Protein AF-A0A955PBX5-F1 (afdb_monomer)

Mean predicted aligned error: 8.68 Å

Structure (mmCIF, N/CA/C/O backbone):
data_AF-A0A955PBX5-F1
#
_entry.id   AF-A0A955PBX5-F1
#
loop_
_atom_site.group_PDB
_atom_site.id
_atom_site.type_symbol
_atom_site.label_atom_id
_atom_site.label_alt_id
_atom_site.label_comp_id
_atom_site.label_asym_id
_atom_site.label_entity_id
_atom_site.label_seq_id
_atom_site.pdbx_PDB_ins_code
_atom_site.Cartn_x
_atom_site.Cartn_y
_atom_site.Cartn_z
_atom_site.occupancy
_atom_site.B_iso_or_equiv
_atom_site.auth_seq_id
_atom_site.auth_comp_id
_atom_site.auth_asym_id
_atom_site.auth_atom_id
_atom_site.pdbx_PDB_model_num
ATOM 1 N N . MET A 1 1 ? -28.696 14.390 -69.961 1.00 40.34 1 MET A N 1
ATOM 2 C CA . MET A 1 1 ? -27.488 14.703 -69.164 1.00 40.34 1 MET A CA 1
ATOM 3 C C . MET A 1 1 ? -27.487 13.818 -67.928 1.00 40.34 1 MET A C 1
ATOM 5 O O . MET A 1 1 ? -28.423 13.908 -67.150 1.00 40.34 1 MET A O 1
ATOM 9 N N . ARG A 1 2 ? -26.516 12.906 -67.789 1.00 35.75 2 ARG A N 1
ATOM 10 C CA . ARG A 1 2 ? -26.326 12.084 -66.582 1.00 35.75 2 ARG A CA 1
ATOM 11 C C . ARG A 1 2 ? -25.258 12.759 -65.718 1.00 35.75 2 ARG A C 1
ATOM 13 O O . ARG A 1 2 ? -24.154 12.963 -66.208 1.00 35.75 2 ARG A O 1
ATOM 20 N N . PHE A 1 3 ? -25.589 13.115 -64.479 1.00 38.44 3 PHE A N 1
ATOM 21 C CA . PHE A 1 3 ? -24.612 13.547 -63.477 1.00 38.44 3 PHE A CA 1
ATOM 22 C C . PHE A 1 3 ? -24.109 12.308 -62.729 1.00 38.44 3 PHE A C 1
ATOM 24 O O . PHE A 1 3 ? -24.896 11.631 -62.072 1.00 38.44 3 PHE A O 1
ATOM 31 N N . SER A 1 4 ? -22.817 11.998 -62.842 1.00 38.44 4 SER A N 1
ATOM 32 C CA . SER A 1 4 ? -22.147 11.060 -61.935 1.00 38.44 4 SER A CA 1
ATOM 33 C C . SER A 1 4 ? -21.657 11.836 -60.718 1.00 38.44 4 SER A C 1
ATOM 35 O O . SER A 1 4 ? -20.806 12.712 -60.852 1.00 38.44 4 SER A O 1
ATOM 37 N N . ILE A 1 5 ? -22.184 11.514 -59.538 1.00 48.19 5 ILE A N 1
ATOM 38 C CA . ILE A 1 5 ? -21.624 11.954 -58.257 1.00 48.19 5 ILE A CA 1
ATOM 39 C C . ILE A 1 5 ? -20.552 10.927 -57.886 1.00 48.19 5 ILE A C 1
ATOM 41 O O . ILE A 1 5 ? -20.867 9.782 -57.570 1.00 48.19 5 ILE A O 1
ATOM 45 N N . GLY A 1 6 ? -19.281 11.313 -57.995 1.00 41.28 6 GLY A N 1
ATOM 46 C CA . GLY A 1 6 ? -18.165 10.503 -57.513 1.00 41.28 6 GLY A CA 1
ATOM 47 C C . GLY A 1 6 ? -18.087 10.579 -55.990 1.00 41.28 6 GLY A C 1
ATOM 48 O O . GLY A 1 6 ? -17.902 11.661 -55.439 1.00 41.28 6 GLY A O 1
ATOM 49 N N . PHE A 1 7 ? -18.231 9.442 -55.311 1.00 41.50 7 PHE A N 1
ATOM 50 C CA . PHE A 1 7 ? -17.940 9.318 -53.884 1.00 41.50 7 PHE A CA 1
ATOM 51 C C . PHE A 1 7 ? -16.417 9.255 -53.705 1.00 41.50 7 PHE A C 1
ATOM 53 O O . PHE A 1 7 ? -15.782 8.274 -54.091 1.00 41.50 7 PHE A O 1
ATOM 60 N N . LEU A 1 8 ? -15.822 10.308 -53.145 1.00 39.91 8 LEU A N 1
ATOM 61 C CA . LEU A 1 8 ? -14.423 10.308 -52.725 1.00 39.91 8 LEU A CA 1
ATOM 62 C C . LEU A 1 8 ? -14.349 9.695 -51.321 1.00 39.91 8 LEU A C 1
ATOM 64 O O . LEU A 1 8 ? -14.679 10.353 -50.337 1.00 39.91 8 LEU A O 1
ATOM 68 N N . VAL A 1 9 ? -13.945 8.429 -51.222 1.00 48.62 9 VAL A N 1
ATOM 69 C CA . VAL A 1 9 ? -13.619 7.806 -49.931 1.00 48.62 9 VAL A CA 1
ATOM 70 C C . VAL A 1 9 ? -12.219 8.270 -49.542 1.00 48.62 9 VAL A C 1
ATOM 72 O O . VAL A 1 9 ? -11.225 7.809 -50.102 1.00 48.62 9 VAL A O 1
ATOM 75 N N . LEU A 1 10 ? -12.136 9.216 -48.605 1.00 43.22 10 LEU A N 1
ATOM 76 C CA . LEU A 1 10 ? -10.870 9.615 -48.001 1.00 43.22 10 LEU A CA 1
ATOM 77 C C . LEU A 1 10 ? -10.446 8.512 -47.016 1.00 43.22 10 LEU A C 1
ATOM 79 O O . LEU A 1 10 ? -10.940 8.447 -45.892 1.00 43.22 10 LEU A O 1
ATOM 83 N N . LEU A 1 11 ? -9.564 7.610 -47.449 1.00 48.41 11 LEU A N 1
ATOM 84 C CA . LEU A 1 11 ? -8.896 6.673 -46.547 1.00 48.41 11 LEU A CA 1
ATOM 85 C C . LEU A 1 11 ? -7.856 7.453 -45.739 1.00 48.41 11 LEU A C 1
ATOM 87 O O . LEU A 1 11 ? -6.740 7.684 -46.199 1.00 48.41 11 LEU A O 1
ATOM 91 N N . VAL A 1 12 ? -8.239 7.890 -44.540 1.00 44.12 12 VAL A N 1
ATOM 92 C CA . VAL A 1 12 ? -7.277 8.390 -43.556 1.00 44.12 12 VAL A CA 1
ATOM 93 C C . VAL A 1 12 ? -6.487 7.177 -43.052 1.00 44.12 12 VAL A C 1
ATOM 95 O O . VAL A 1 12 ? -7.107 6.201 -42.621 1.00 44.12 12 VAL A O 1
ATOM 98 N N . PRO A 1 13 ? -5.146 7.175 -43.126 1.00 41.53 13 PRO A N 1
ATOM 99 C CA . PRO A 1 13 ? -4.360 6.068 -42.606 1.00 41.53 13 PRO A CA 1
ATOM 100 C C . PRO A 1 13 ? -4.646 5.897 -41.107 1.00 41.53 13 PRO A C 1
ATOM 102 O O . PRO A 1 13 ? -4.627 6.864 -40.345 1.00 41.53 13 PRO A O 1
ATOM 105 N N . ILE A 1 14 ? -4.909 4.653 -40.691 1.00 45.78 14 ILE A N 1
ATOM 106 C CA . ILE A 1 14 ? -5.250 4.253 -39.308 1.00 45.78 14 ILE A CA 1
ATOM 107 C C . ILE A 1 14 ? -4.219 4.771 -38.283 1.00 45.78 14 ILE A C 1
ATOM 109 O O . ILE A 1 14 ? -4.539 4.964 -37.114 1.00 45.78 14 ILE A O 1
ATOM 113 N N . SER A 1 15 ? -3.004 5.098 -38.726 1.00 41.97 15 SER A N 1
ATOM 114 C CA . SER A 1 15 ? -1.942 5.704 -37.921 1.00 41.97 15 SER A CA 1
ATOM 115 C C . SER A 1 15 ? -2.260 7.090 -37.339 1.00 41.97 15 SER A C 1
ATOM 117 O O . SER A 1 15 ? -1.477 7.573 -36.533 1.00 41.97 15 SER A O 1
ATOM 119 N N . VAL A 1 16 ? -3.365 7.743 -37.723 1.00 44.72 16 VAL A N 1
ATOM 120 C CA . VAL A 1 16 ? -3.798 9.037 -37.147 1.00 44.72 16 VAL A CA 1
ATOM 121 C C . VAL A 1 16 ? -4.818 8.859 -36.005 1.00 44.72 16 VAL A C 1
ATOM 123 O O . VAL A 1 16 ? -5.134 9.819 -35.311 1.00 44.72 16 VAL A O 1
ATOM 126 N N . LEU A 1 17 ? -5.319 7.638 -35.772 1.00 45.44 17 LEU A N 1
ATOM 127 C CA . LEU A 1 17 ? -6.277 7.343 -34.693 1.00 45.44 17 LEU A CA 1
ATOM 128 C C . LEU A 1 17 ? -5.638 6.757 -33.431 1.00 45.44 17 LEU A C 1
ATOM 130 O O . LEU A 1 17 ? -6.311 6.674 -32.408 1.00 45.44 17 LEU A O 1
ATOM 134 N N . ASN A 1 18 ? -4.357 6.390 -33.479 1.00 42.28 18 ASN A N 1
ATOM 135 C CA . ASN A 1 18 ? -3.635 5.977 -32.285 1.00 42.28 18 ASN A CA 1
ATOM 136 C C . ASN A 1 18 ? -2.891 7.195 -31.731 1.00 42.28 18 ASN A C 1
ATOM 138 O O . ASN A 1 18 ? -1.914 7.623 -32.356 1.00 42.28 18 ASN A O 1
ATOM 142 N N . PRO A 1 19 ? -3.320 7.783 -30.596 1.00 43.84 19 PRO A N 1
ATOM 143 C CA . PRO A 1 19 ? -2.451 8.707 -29.880 1.00 43.84 19 PRO A CA 1
ATOM 144 C C . PRO A 1 19 ? -1.103 8.013 -29.609 1.00 43.84 19 PRO A C 1
ATOM 146 O O . PRO A 1 19 ? -1.061 6.779 -29.541 1.00 43.84 19 PRO A O 1
ATOM 149 N N . PRO A 1 20 ? 0.009 8.762 -29.477 1.00 42.84 20 PRO A N 1
ATOM 150 C CA . PRO A 1 20 ? 1.249 8.181 -28.981 1.00 42.84 20 PRO A CA 1
ATOM 151 C C . PRO A 1 20 ? 0.927 7.375 -27.724 1.00 42.84 20 PRO A C 1
ATOM 153 O O . PRO A 1 20 ? 0.257 7.867 -26.816 1.00 42.84 20 PRO A O 1
ATOM 156 N N . ALA A 1 21 ? 1.337 6.113 -27.741 1.00 48.38 21 ALA A N 1
ATOM 157 C CA . ALA A 1 21 ? 1.167 5.177 -26.652 1.00 48.38 21 ALA A CA 1
ATOM 158 C C . ALA A 1 21 ? 2.006 5.635 -25.449 1.00 48.38 21 ALA A C 1
ATOM 160 O O . ALA A 1 21 ? 3.114 5.158 -25.225 1.00 48.38 21 ALA A O 1
ATOM 161 N N . PHE A 1 22 ? 1.505 6.618 -24.708 1.00 48.84 22 PHE A N 1
ATOM 162 C CA . PHE A 1 22 ? 1.995 6.925 -23.375 1.00 48.84 22 PHE A CA 1
ATOM 163 C C . PHE A 1 22 ? 1.592 5.769 -22.462 1.00 48.84 22 PHE A C 1
ATOM 165 O O . PHE A 1 22 ? 0.445 5.330 -22.513 1.00 48.84 22 PHE A O 1
ATOM 172 N N . GLY A 1 23 ? 2.532 5.252 -21.674 1.00 50.00 23 GLY A N 1
ATOM 173 C CA . GLY A 1 23 ? 2.209 4.213 -20.703 1.00 50.00 23 GLY A CA 1
ATOM 174 C C . GLY A 1 23 ? 1.932 2.824 -21.287 1.00 50.00 23 GLY A C 1
ATOM 175 O O . GLY A 1 23 ? 1.268 2.014 -20.669 1.00 50.00 23 GLY A O 1
ATOM 176 N N . GLN A 1 24 ? 2.440 2.442 -22.460 1.00 46.25 24 GLN A N 1
ATOM 177 C CA . GLN A 1 24 ? 2.537 0.994 -22.724 1.00 46.25 24 GLN A CA 1
ATOM 178 C C . GLN A 1 24 ? 3.728 0.466 -21.914 1.00 46.25 24 GLN A C 1
ATOM 180 O O . GLN A 1 24 ? 4.799 0.223 -22.469 1.00 46.25 24 GLN A O 1
ATOM 185 N N . GLY A 1 25 ? 3.574 0.389 -20.586 1.00 51.59 25 GLY A N 1
ATOM 186 C CA . GLY A 1 25 ? 4.554 -0.230 -19.704 1.00 51.59 25 GLY A CA 1
ATOM 187 C C . GLY A 1 25 ? 4.926 -1.589 -20.288 1.00 51.59 25 GLY A C 1
ATOM 188 O O . GLY A 1 25 ? 4.057 -2.337 -20.735 1.00 51.59 25 GLY A O 1
ATOM 189 N N . SER A 1 26 ? 6.215 -1.914 -20.344 1.00 54.62 26 SER A N 1
ATOM 190 C CA . SER A 1 26 ? 6.705 -3.123 -21.022 1.00 54.62 26 SER A CA 1
ATOM 191 C C . SER A 1 26 ? 6.250 -4.440 -20.366 1.00 54.62 26 SER A C 1
ATOM 193 O O . SER A 1 26 ? 6.712 -5.509 -20.755 1.00 54.62 26 SER A O 1
ATOM 195 N N . GLY A 1 27 ? 5.400 -4.375 -19.334 1.00 60.94 27 GLY A N 1
ATOM 196 C CA . GLY A 1 27 ? 5.149 -5.448 -18.375 1.00 60.94 27 GLY A CA 1
ATOM 197 C C . GLY A 1 27 ? 6.341 -5.708 -17.447 1.00 60.94 27 GLY A C 1
ATOM 198 O O . GLY A 1 27 ? 6.223 -6.482 -16.502 1.00 60.94 27 GLY A O 1
ATOM 199 N N . GLU A 1 28 ? 7.486 -5.063 -17.690 1.00 77.19 28 GLU A N 1
ATOM 200 C CA . GLU A 1 28 ? 8.660 -5.145 -16.833 1.00 77.19 28 GLU A CA 1
ATOM 201 C C . GLU A 1 28 ? 8.659 -3.996 -15.828 1.00 77.19 28 GLU A C 1
ATOM 203 O O . GLU A 1 28 ? 8.391 -2.838 -16.170 1.00 77.19 28 GLU A O 1
ATOM 208 N N . LEU A 1 29 ? 9.029 -4.325 -14.593 1.00 89.62 29 LEU A N 1
ATOM 209 C CA . LEU A 1 29 ? 9.173 -3.362 -13.513 1.00 89.62 29 LEU A CA 1
ATOM 210 C C . LEU A 1 29 ? 10.179 -2.265 -13.871 1.00 89.62 29 LEU A C 1
ATOM 212 O O . LEU A 1 29 ? 11.266 -2.537 -14.385 1.00 89.62 29 LEU A O 1
ATOM 216 N N . ILE A 1 30 ? 9.835 -1.026 -13.524 1.00 91.62 30 ILE A N 1
ATOM 217 C CA . ILE A 1 30 ? 10.798 0.073 -13.495 1.00 91.62 30 ILE A CA 1
ATOM 218 C C . ILE A 1 30 ? 11.927 -0.249 -12.507 1.00 91.62 30 ILE A C 1
ATOM 220 O O . ILE A 1 30 ? 11.670 -0.682 -11.386 1.00 91.62 30 ILE A O 1
ATOM 224 N N . ALA A 1 31 ? 13.177 -0.034 -12.912 1.00 92.50 31 ALA A N 1
ATOM 225 C CA . ALA A 1 31 ? 14.344 -0.182 -12.048 1.00 92.50 31 ALA A CA 1
ATOM 226 C C . ALA A 1 31 ? 15.089 1.154 -11.945 1.00 92.50 31 ALA A C 1
ATOM 228 O O . ALA A 1 31 ? 15.690 1.615 -12.917 1.00 92.50 31 ALA A O 1
ATOM 229 N N . PHE A 1 32 ? 15.075 1.773 -10.765 1.00 89.50 32 PHE A N 1
ATOM 230 C CA . PHE A 1 32 ? 15.690 3.084 -10.531 1.00 89.50 32 PHE A CA 1
ATOM 231 C C . PHE A 1 32 ? 17.218 3.071 -10.614 1.00 89.50 32 PHE A C 1
ATOM 233 O O . PHE A 1 32 ? 17.823 4.098 -10.918 1.00 89.50 32 PHE A O 1
ATOM 240 N N . SER A 1 33 ? 17.846 1.913 -10.412 1.00 88.19 33 SER A N 1
ATOM 241 C CA . SER A 1 33 ? 19.282 1.716 -10.625 1.00 88.19 33 SER A CA 1
ATOM 242 C C . SER A 1 33 ? 19.684 1.566 -12.095 1.00 88.19 33 SER A C 1
ATOM 244 O O . SER A 1 33 ? 20.878 1.600 -12.394 1.00 88.19 33 SER A O 1
ATOM 246 N N . ASN A 1 34 ? 18.728 1.419 -13.022 1.00 90.12 34 ASN A N 1
ATOM 247 C CA . ASN A 1 34 ? 18.994 1.211 -14.444 1.00 90.12 34 ASN A CA 1
ATOM 248 C C . ASN A 1 34 ? 18.586 2.441 -15.287 1.00 90.12 34 ASN A C 1
ATOM 250 O O . ASN A 1 34 ? 17.399 2.625 -15.573 1.00 90.12 34 ASN A O 1
ATOM 254 N N . PRO A 1 35 ? 19.546 3.245 -15.784 1.00 87.50 35 PRO A N 1
ATOM 255 C CA . PRO A 1 35 ? 19.251 4.414 -16.614 1.00 87.50 35 PRO A CA 1
ATOM 256 C C . PRO A 1 35 ? 18.431 4.115 -17.878 1.00 87.50 35 PRO A C 1
ATOM 258 O O . PRO A 1 35 ? 17.600 4.935 -18.264 1.00 87.50 35 PRO A O 1
ATOM 261 N N . GLU A 1 36 ? 18.611 2.951 -18.513 1.00 87.81 36 GLU A N 1
ATOM 262 C CA . GLU A 1 36 ? 17.831 2.565 -19.700 1.00 87.81 36 GLU A CA 1
ATOM 263 C C . GLU A 1 36 ? 16.361 2.290 -19.350 1.00 87.81 36 GLU A C 1
ATOM 265 O O . GLU A 1 36 ? 15.452 2.641 -20.112 1.00 87.81 36 GLU A O 1
ATOM 270 N N . SER A 1 37 ? 16.107 1.738 -18.156 1.00 88.06 37 SER A N 1
ATOM 271 C CA . SER A 1 37 ? 14.748 1.545 -17.637 1.00 88.06 37 SER A CA 1
ATOM 272 C C . SER A 1 37 ? 14.018 2.875 -17.451 1.00 88.06 37 SER A C 1
ATOM 274 O O . SE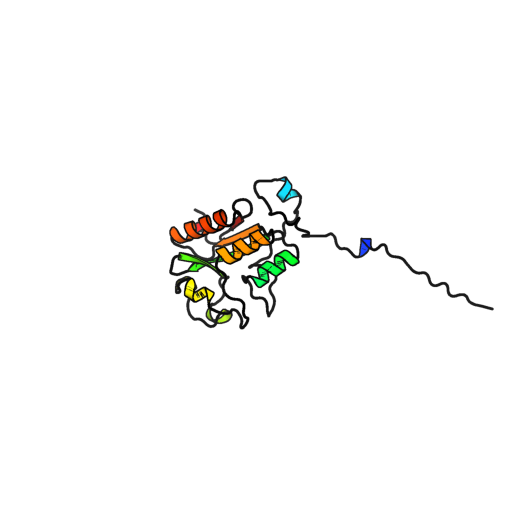R A 1 37 ? 12.813 2.937 -17.682 1.00 88.06 37 SER A O 1
ATOM 276 N N . LEU A 1 38 ? 14.726 3.926 -17.033 1.00 87.75 38 LEU A N 1
ATOM 277 C CA . LEU A 1 38 ? 14.148 5.256 -16.827 1.00 87.75 38 LEU A CA 1
ATOM 278 C C . LEU A 1 38 ? 13.962 5.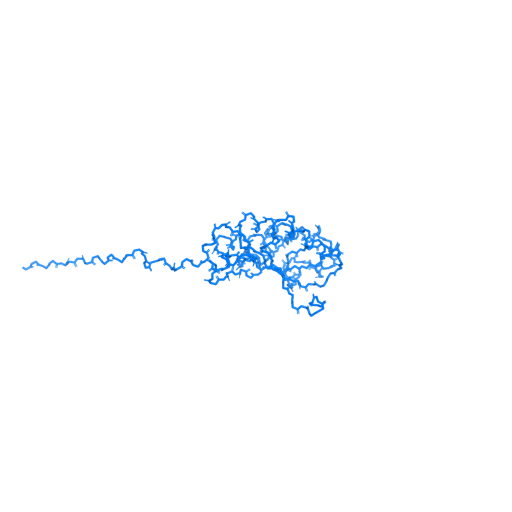998 -18.157 1.00 87.75 38 LEU A C 1
ATOM 280 O O . LEU A 1 38 ? 12.905 6.570 -18.416 1.00 87.75 38 LEU A O 1
ATOM 284 N N . ALA A 1 39 ? 14.966 5.946 -19.035 1.00 85.56 39 ALA A N 1
ATOM 285 C CA . ALA A 1 39 ? 14.936 6.628 -20.328 1.00 85.56 39 ALA A CA 1
ATOM 286 C C . ALA A 1 39 ? 13.812 6.117 -21.247 1.00 85.56 39 ALA A C 1
ATOM 288 O O . ALA A 1 39 ? 13.216 6.900 -21.984 1.00 85.56 39 ALA A O 1
ATOM 289 N N . SER A 1 40 ? 13.487 4.823 -21.176 1.00 85.56 40 SER A N 1
ATOM 290 C CA . SER A 1 40 ? 12.399 4.210 -21.954 1.00 85.56 40 SER A CA 1
ATOM 291 C C . SER A 1 40 ? 10.988 4.603 -21.495 1.00 85.56 40 SER A C 1
ATOM 293 O O . SER A 1 40 ? 10.040 4.404 -22.250 1.00 85.56 40 SER A O 1
ATOM 295 N N . ARG A 1 41 ? 10.838 5.192 -20.300 1.00 84.31 41 ARG A N 1
ATOM 296 C CA . ARG A 1 41 ? 9.551 5.533 -19.664 1.00 84.31 41 ARG A CA 1
ATOM 297 C C . ARG A 1 41 ? 9.421 7.037 -19.426 1.00 84.31 41 ARG A C 1
ATOM 299 O O . ARG A 1 41 ? 9.115 7.464 -18.326 1.00 84.31 41 ARG A O 1
ATOM 306 N N . THR A 1 42 ? 9.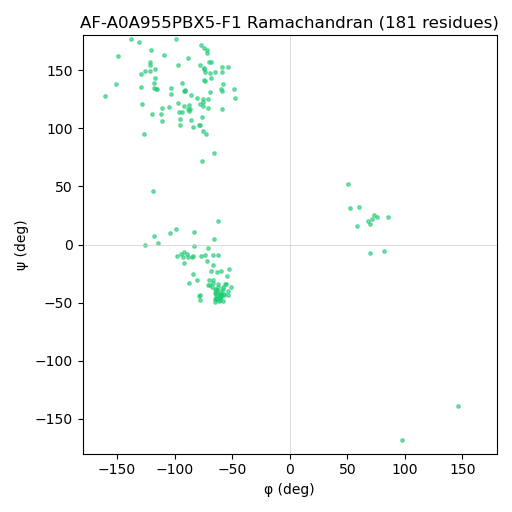753 7.873 -20.410 1.00 83.75 42 THR A N 1
ATOM 307 C CA . THR A 1 42 ? 9.721 9.339 -20.238 1.00 83.75 42 THR A CA 1
ATOM 308 C C . THR A 1 42 ? 8.509 9.964 -20.953 1.00 83.75 42 THR A C 1
ATOM 310 O O . THR A 1 42 ? 8.454 9.895 -22.183 1.00 83.75 42 THR A O 1
ATOM 313 N N . PRO A 1 43 ? 7.575 10.634 -20.240 1.00 90.25 43 PRO A N 1
ATOM 314 C CA . PRO A 1 43 ? 7.538 10.822 -18.782 1.00 90.25 43 PRO A CA 1
ATOM 315 C C . PRO A 1 43 ? 7.125 9.546 -18.031 1.00 90.25 43 PRO A C 1
ATOM 317 O O . PRO A 1 43 ? 6.355 8.758 -18.570 1.00 90.25 43 PRO A O 1
ATOM 320 N N . ILE A 1 44 ? 7.598 9.394 -16.784 1.00 92.38 44 ILE A N 1
ATOM 321 C CA . ILE A 1 44 ? 7.181 8.291 -15.901 1.00 92.38 44 ILE A CA 1
ATOM 322 C C . ILE A 1 44 ? 5.783 8.620 -15.390 1.00 92.38 44 ILE A C 1
ATOM 324 O O . ILE A 1 44 ? 5.576 9.671 -14.772 1.00 92.38 44 ILE A O 1
ATOM 328 N N . LEU A 1 45 ? 4.827 7.733 -15.640 1.00 94.00 45 LEU A N 1
ATOM 329 C CA . LEU A 1 45 ? 3.446 7.900 -15.214 1.00 94.00 45 LEU A CA 1
ATOM 330 C C . LEU A 1 45 ? 3.223 7.211 -13.870 1.00 94.00 45 LEU A C 1
ATOM 332 O O . LEU A 1 45 ? 3.267 5.986 -13.765 1.00 94.00 45 LEU A O 1
ATOM 336 N N . ILE A 1 46 ? 2.939 8.016 -12.847 1.00 95.81 46 ILE A N 1
ATOM 337 C CA . ILE A 1 46 ? 2.634 7.541 -11.495 1.00 95.81 46 ILE A CA 1
ATOM 338 C C . ILE A 1 46 ? 1.158 7.809 -11.208 1.00 95.81 46 ILE A C 1
ATOM 340 O O . ILE A 1 46 ? 0.728 8.965 -11.191 1.00 95.81 46 ILE A O 1
ATOM 344 N N . ALA A 1 47 ? 0.374 6.755 -10.987 1.00 96.25 47 ALA A N 1
ATOM 345 C CA . ALA A 1 47 ? -1.021 6.901 -10.601 1.00 96.25 47 ALA A CA 1
ATOM 346 C C . ALA A 1 47 ? -1.110 7.249 -9.111 1.00 96.25 47 ALA A C 1
ATOM 348 O O . ALA A 1 47 ? -0.624 6.510 -8.258 1.00 96.25 47 ALA A O 1
ATOM 349 N N . HIS A 1 48 ? -1.709 8.392 -8.802 1.00 95.94 48 HIS A N 1
ATOM 350 C CA . HIS A 1 48 ? -1.800 8.911 -7.439 1.00 95.94 48 HIS A CA 1
ATOM 351 C C . HIS A 1 48 ? -2.817 8.118 -6.598 1.00 95.94 48 HIS A C 1
ATOM 353 O O . HIS A 1 48 ? -3.884 7.770 -7.106 1.00 95.94 48 HIS A O 1
ATOM 359 N N . ARG A 1 49 ? -2.508 7.859 -5.319 1.00 93.62 49 ARG A N 1
ATOM 360 C CA . ARG A 1 49 ? -3.354 7.141 -4.346 1.00 93.62 49 ARG A CA 1
ATOM 361 C C . ARG A 1 49 ? -3.885 5.804 -4.839 1.00 93.62 49 ARG A C 1
ATOM 363 O O . ARG A 1 49 ? -5.083 5.518 -4.831 1.00 93.62 49 ARG A O 1
ATOM 370 N N . GLY A 1 50 ? -2.972 4.981 -5.308 1.00 83.62 50 GLY A N 1
ATOM 371 C CA . GLY A 1 50 ? -3.205 3.600 -5.670 1.00 83.62 50 GLY A CA 1
ATOM 372 C C . GLY A 1 50 ? -3.807 3.405 -7.043 1.00 83.62 50 GLY A C 1
ATOM 373 O O . GLY A 1 50 ? -3.876 2.258 -7.452 1.00 83.62 50 GLY A O 1
ATOM 374 N N . GLY A 1 51 ? -4.192 4.444 -7.791 1.00 88.19 51 GLY A N 1
ATOM 375 C CA . GLY A 1 51 ? -4.578 4.235 -9.183 1.00 88.19 51 GLY A CA 1
ATOM 376 C C . GLY A 1 51 ? -5.681 5.127 -9.724 1.00 88.19 51 GLY A C 1
ATOM 377 O O . GLY A 1 51 ? -5.727 6.333 -9.491 1.00 88.19 51 GLY A O 1
ATOM 378 N N . VAL A 1 52 ? -6.569 4.499 -10.495 1.00 85.38 52 VAL A N 1
ATOM 379 C CA . VAL A 1 52 ? -7.725 5.150 -11.114 1.00 85.38 52 VAL A CA 1
ATOM 380 C C . VAL A 1 52 ? -8.895 5.130 -10.137 1.00 85.38 52 VAL A C 1
ATOM 382 O O . VAL A 1 52 ? -9.412 4.072 -9.785 1.00 85.38 52 VAL A O 1
ATOM 385 N N . ILE A 1 53 ? -9.312 6.318 -9.704 1.00 89.56 53 ILE A N 1
ATOM 386 C CA . ILE A 1 53 ? -10.308 6.510 -8.646 1.00 89.56 53 ILE A CA 1
ATOM 387 C C . ILE A 1 53 ? -11.646 6.892 -9.272 1.00 89.56 53 ILE A C 1
ATOM 389 O O . ILE A 1 53 ? -11.731 7.822 -10.077 1.00 89.56 53 ILE A O 1
ATOM 393 N N . THR A 1 54 ? -12.711 6.199 -8.880 1.00 90.25 54 THR A N 1
ATOM 394 C CA . THR A 1 54 ? -14.078 6.477 -9.342 1.00 90.25 54 THR A CA 1
ATOM 395 C C . THR A 1 54 ? -15.065 6.380 -8.181 1.00 90.25 54 THR A C 1
ATOM 397 O O . THR A 1 54 ? -14.699 6.004 -7.072 1.00 90.25 54 THR A O 1
ATOM 400 N N . ALA A 1 55 ? -16.346 6.672 -8.423 1.00 86.25 55 ALA A N 1
ATOM 401 C CA . ALA A 1 55 ? -17.381 6.539 -7.395 1.00 86.25 55 ALA A CA 1
ATOM 402 C C . ALA A 1 55 ? -17.521 5.107 -6.835 1.00 86.25 55 ALA A C 1
ATOM 404 O O . ALA A 1 55 ? -18.017 4.938 -5.727 1.00 86.25 55 ALA A O 1
ATOM 405 N N . THR A 1 56 ? -17.098 4.086 -7.588 1.00 88.44 56 THR A N 1
ATOM 406 C CA . THR A 1 56 ? -17.169 2.669 -7.189 1.00 88.44 56 THR A CA 1
ATOM 407 C C . THR A 1 56 ? -15.796 2.030 -6.995 1.00 88.44 56 THR A C 1
ATOM 409 O O . THR A 1 56 ? -15.719 0.839 -6.717 1.00 88.44 56 THR A O 1
ATOM 412 N N . VAL A 1 57 ? -14.717 2.795 -7.176 1.00 94.06 57 VAL A N 1
ATOM 413 C CA . VAL A 1 57 ? -13.335 2.338 -7.002 1.00 94.06 57 VAL A CA 1
ATOM 414 C C . VAL A 1 57 ? -12.663 3.305 -6.036 1.00 94.06 57 VAL A C 1
ATOM 416 O O . VAL A 1 57 ? -12.221 4.376 -6.468 1.00 94.06 57 VAL A O 1
ATOM 419 N N . PRO A 1 58 ? -12.641 2.971 -4.733 1.00 93.69 58 PRO A N 1
ATOM 420 C CA . PRO A 1 58 ? -12.017 3.810 -3.722 1.00 93.69 58 PRO A CA 1
ATOM 421 C C . PRO A 1 58 ? -10.534 4.029 -4.019 1.00 93.69 58 PRO A C 1
ATOM 423 O O . PRO A 1 58 ? -9.856 3.146 -4.550 1.00 93.69 58 PRO A O 1
ATOM 426 N N . GLU A 1 59 ? -10.015 5.193 -3.640 1.00 93.44 59 GLU A N 1
ATOM 427 C CA . GLU A 1 59 ? -8.569 5.415 -3.611 1.00 93.44 59 GLU A CA 1
ATOM 428 C C . GLU A 1 59 ? -7.880 4.415 -2.679 1.00 93.44 59 GLU A C 1
ATOM 430 O O . GLU A 1 59 ? -8.497 3.900 -1.744 1.00 93.44 59 GLU A O 1
ATOM 435 N N . CYS A 1 60 ? -6.609 4.118 -2.951 1.00 93.81 60 CYS A N 1
ATOM 436 C CA . CYS A 1 60 ? -5.795 3.191 -2.166 1.00 93.81 60 CYS A CA 1
ATOM 437 C C . CYS A 1 60 ? -6.362 1.757 -2.073 1.00 93.81 60 CYS A C 1
ATOM 439 O O . CYS A 1 60 ? -5.912 0.977 -1.241 1.00 93.81 60 CYS A O 1
ATOM 441 N N . SER A 1 61 ? -7.315 1.387 -2.938 1.00 96.75 61 SER A N 1
ATOM 442 C CA . SER A 1 61 ? -7.884 0.036 -3.026 1.00 96.75 61 SER A CA 1
ATOM 443 C C . SER A 1 61 ? -7.101 -0.871 -3.981 1.00 96.75 61 SER A C 1
ATOM 445 O O . SER A 1 61 ? -6.392 -0.402 -4.877 1.00 96.75 61 SER A O 1
ATOM 447 N N . LEU A 1 62 ? -7.263 -2.192 -3.848 1.00 97.88 62 LEU A N 1
ATOM 448 C CA . LEU A 1 62 ? -6.655 -3.138 -4.791 1.00 97.88 62 LEU A CA 1
ATOM 449 C C . LEU A 1 62 ? -7.280 -3.001 -6.186 1.00 97.88 62 LEU A C 1
ATOM 451 O O . LEU A 1 62 ? -6.580 -3.159 -7.188 1.00 97.88 62 LEU A O 1
ATOM 455 N N . ALA A 1 63 ? -8.572 -2.670 -6.268 1.00 97.31 63 ALA A N 1
ATOM 456 C CA . ALA A 1 63 ? -9.231 -2.359 -7.533 1.00 97.31 63 ALA A CA 1
ATOM 457 C C . ALA A 1 63 ? -8.590 -1.159 -8.252 1.00 97.31 63 ALA A C 1
ATOM 459 O O . ALA A 1 63 ? -8.334 -1.250 -9.454 1.00 97.31 63 ALA A O 1
ATOM 460 N N . ALA A 1 64 ? -8.266 -0.077 -7.533 1.00 97.31 64 ALA A N 1
ATOM 461 C CA . ALA A 1 64 ? -7.591 1.085 -8.116 1.00 97.31 64 ALA A CA 1
ATOM 462 C C . ALA A 1 64 ? -6.227 0.703 -8.718 1.00 97.31 64 ALA A C 1
ATOM 464 O O . ALA A 1 64 ? -5.931 1.088 -9.853 1.00 97.31 64 ALA A O 1
ATOM 465 N N . ILE A 1 65 ? -5.449 -0.126 -8.008 1.00 97.94 65 ILE A N 1
ATOM 466 C CA . ILE A 1 65 ? -4.122 -0.588 -8.455 1.00 97.94 65 ILE A CA 1
ATOM 467 C C . ILE A 1 65 ? -4.246 -1.426 -9.729 1.00 97.94 65 ILE A C 1
ATOM 469 O O . ILE A 1 65 ? -3.484 -1.236 -10.679 1.00 97.94 65 ILE A O 1
ATOM 473 N N . ARG A 1 66 ? -5.237 -2.326 -9.794 1.00 96.75 66 ARG A N 1
ATOM 474 C CA . ARG A 1 66 ? -5.489 -3.131 -11.001 1.00 96.75 66 ARG A CA 1
ATOM 475 C C . ARG A 1 66 ? -5.812 -2.259 -12.208 1.00 96.75 66 ARG A C 1
ATOM 477 O O . ARG A 1 66 ? -5.283 -2.522 -13.284 1.00 96.75 66 ARG A O 1
ATOM 484 N N . LEU A 1 67 ? -6.652 -1.238 -12.034 1.00 95.88 67 LEU A N 1
ATOM 485 C CA . LEU A 1 67 ? -6.985 -0.313 -13.118 1.00 95.88 67 LEU A CA 1
ATOM 486 C C . LEU A 1 67 ? -5.765 0.491 -13.572 1.00 95.88 67 LEU A C 1
ATOM 488 O O . LEU A 1 67 ? -5.578 0.657 -14.769 1.00 95.88 67 LEU A O 1
ATOM 492 N N . ALA A 1 68 ? -4.887 0.912 -12.657 1.00 95.19 68 ALA A N 1
ATOM 493 C CA . ALA A 1 68 ? -3.650 1.599 -13.032 1.00 95.19 68 ALA A CA 1
ATOM 494 C C . ALA A 1 68 ? -2.752 0.734 -13.935 1.00 95.19 68 ALA A C 1
ATOM 496 O O . ALA A 1 68 ? -2.232 1.218 -14.938 1.00 95.19 68 ALA A O 1
ATOM 497 N N . GLY A 1 69 ? -2.612 -0.558 -13.624 1.00 93.19 69 GLY A N 1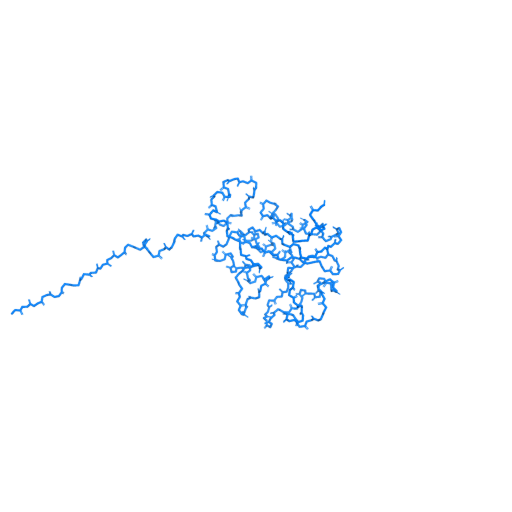
ATOM 498 C CA . GLY A 1 69 ? -1.877 -1.488 -14.487 1.00 93.19 69 GLY A CA 1
ATOM 499 C C . GLY A 1 69 ? -2.538 -1.674 -15.859 1.00 93.19 69 GLY A C 1
ATOM 500 O O . GLY A 1 69 ? -1.847 -1.728 -16.872 1.00 93.19 69 GLY A O 1
ATOM 501 N N . GLN A 1 70 ? -3.874 -1.728 -15.911 1.00 93.06 70 GLN A N 1
ATOM 502 C CA . GLN A 1 70 ? -4.634 -1.840 -17.167 1.00 93.06 70 GLN A CA 1
ATOM 503 C C . GLN A 1 70 ? -4.524 -0.586 -18.040 1.00 93.06 70 GLN A C 1
ATOM 505 O O . GLN A 1 70 ? -4.434 -0.698 -19.263 1.00 93.06 70 GLN A O 1
ATOM 510 N N . ASP A 1 71 ? -4.490 0.585 -17.409 1.00 92.69 71 ASP A N 1
ATOM 511 C CA . ASP A 1 71 ? -4.385 1.884 -18.073 1.00 92.69 71 ASP A CA 1
ATOM 512 C C . ASP A 1 71 ? -2.938 2.252 -18.430 1.00 92.69 71 ASP A C 1
ATOM 514 O O . ASP A 1 71 ? -2.699 3.286 -19.056 1.00 92.69 71 ASP A O 1
ATOM 518 N N . GLY A 1 72 ? -1.973 1.394 -18.081 1.00 90.81 72 GLY A N 1
ATOM 519 C CA . GLY A 1 72 ? -0.603 1.533 -18.548 1.00 90.81 72 GLY A CA 1
ATOM 520 C C . GLY A 1 72 ? 0.278 2.460 -17.708 1.00 90.81 72 GLY A C 1
ATOM 521 O O . GLY A 1 72 ? 1.263 3.021 -18.185 1.00 90.81 72 GLY A O 1
ATOM 522 N N . TYR A 1 73 ? -0.051 2.663 -16.438 1.00 93.94 73 TYR A N 1
ATOM 523 C CA . TYR A 1 73 ? 0.852 3.398 -15.558 1.00 93.94 73 TYR A CA 1
ATOM 524 C C . TYR A 1 73 ? 2.166 2.632 -15.350 1.00 93.94 73 TYR A C 1
ATOM 526 O O . TYR A 1 73 ? 2.191 1.403 -15.350 1.00 93.94 73 TYR A O 1
ATOM 534 N N . ASP A 1 74 ? 3.265 3.361 -15.151 1.00 94.88 74 ASP A N 1
ATOM 535 C CA . ASP A 1 74 ? 4.560 2.763 -14.805 1.00 94.88 74 ASP A CA 1
ATOM 536 C C . ASP A 1 74 ? 4.627 2.426 -13.309 1.00 94.88 74 ASP A C 1
ATOM 538 O O . ASP A 1 74 ? 5.337 1.510 -12.881 1.00 94.88 74 ASP A O 1
ATOM 542 N N . MET A 1 75 ? 3.915 3.213 -12.498 1.00 96.56 75 MET A N 1
ATOM 543 C CA . MET A 1 75 ? 3.928 3.128 -11.045 1.00 96.56 75 MET A CA 1
ATOM 544 C C . MET A 1 75 ? 2.591 3.532 -10.426 1.00 96.56 75 MET A C 1
ATOM 546 O O . MET A 1 75 ? 1.803 4.267 -11.024 1.00 96.56 75 MET A O 1
ATOM 550 N N . VAL A 1 76 ? 2.395 3.147 -9.168 1.00 97.75 76 VAL A N 1
ATOM 551 C CA . VAL A 1 76 ? 1.371 3.708 -8.277 1.00 97.75 76 VAL A CA 1
ATOM 552 C C . VAL A 1 76 ? 2.024 4.392 -7.082 1.00 97.75 76 VAL A C 1
ATOM 554 O O . VAL A 1 76 ? 3.037 3.931 -6.561 1.00 97.75 76 VAL A O 1
ATOM 557 N N . GLU A 1 77 ? 1.442 5.494 -6.636 1.00 97.88 77 GLU A N 1
ATOM 558 C CA . GLU A 1 77 ? 1.728 6.098 -5.338 1.00 97.88 77 GLU A CA 1
ATOM 559 C C . GLU A 1 77 ? 0.766 5.514 -4.302 1.00 97.88 77 GLU A C 1
ATOM 561 O O . GLU A 1 77 ? -0.419 5.396 -4.588 1.00 97.88 77 GLU A O 1
ATOM 566 N N . LEU A 1 78 ? 1.254 5.098 -3.136 1.00 97.81 78 LEU A N 1
ATOM 567 C CA . LEU A 1 78 ? 0.454 4.507 -2.069 1.00 97.81 78 LEU A CA 1
ATOM 568 C C . LEU A 1 78 ? 0.730 5.234 -0.756 1.00 97.81 78 LEU A C 1
ATOM 570 O O . LEU A 1 78 ? 1.852 5.201 -0.240 1.00 97.81 78 LEU A O 1
ATOM 574 N N . ASP A 1 79 ? -0.323 5.794 -0.172 1.00 96.56 79 ASP A N 1
ATOM 575 C CA . ASP A 1 79 ? -0.267 6.372 1.161 1.00 96.56 79 ASP A CA 1
ATOM 576 C C . ASP A 1 79 ? -0.245 5.255 2.211 1.00 96.56 79 ASP A C 1
ATOM 578 O O . ASP A 1 79 ? -1.138 4.401 2.239 1.00 96.56 79 ASP A O 1
ATOM 582 N N . ILE A 1 80 ? 0.750 5.266 3.099 1.00 96.88 80 ILE A N 1
ATOM 583 C CA . ILE A 1 80 ? 0.876 4.270 4.168 1.00 96.88 80 ILE A CA 1
ATOM 584 C C . ILE A 1 80 ? 0.801 4.895 5.556 1.00 96.88 80 ILE A C 1
ATOM 586 O O . ILE A 1 80 ? 1.378 5.954 5.835 1.00 96.88 80 ILE A O 1
ATOM 590 N N . GLN A 1 81 ? 0.094 4.195 6.440 1.00 95.88 81 GLN A N 1
ATOM 591 C CA . GLN A 1 81 ? -0.091 4.570 7.837 1.00 95.88 81 GLN A CA 1
ATOM 592 C C . GLN A 1 81 ? 0.251 3.408 8.771 1.00 95.88 81 GLN A C 1
ATOM 594 O O . GLN A 1 81 ? 0.030 2.238 8.446 1.00 95.88 81 GLN A O 1
ATOM 599 N N . ALA A 1 82 ? 0.777 3.750 9.946 1.00 96.50 82 ALA A N 1
ATOM 600 C CA . ALA A 1 82 ? 1.055 2.811 11.021 1.00 96.50 82 ALA A CA 1
ATOM 601 C C . ALA A 1 82 ? -0.227 2.499 11.807 1.00 96.50 82 ALA A C 1
ATOM 603 O O . ALA A 1 82 ? -0.905 3.402 12.308 1.00 96.50 82 ALA A O 1
ATOM 604 N N . THR A 1 83 ? -0.535 1.213 11.938 1.00 97.56 83 THR A N 1
ATOM 605 C CA . THR A 1 83 ? -1.575 0.696 12.833 1.00 97.56 83 THR A CA 1
ATOM 606 C C . THR A 1 83 ? -1.089 0.680 14.282 1.00 97.56 83 THR A C 1
ATOM 608 O O . THR A 1 83 ? 0.095 0.894 14.567 1.00 97.56 83 THR A O 1
ATOM 611 N N . LYS A 1 84 ? -1.988 0.396 15.227 1.00 97.25 84 LYS A N 1
ATOM 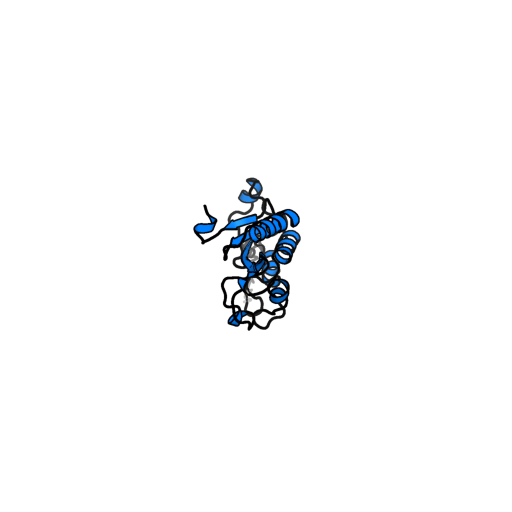612 C CA . LYS A 1 84 ? -1.667 0.287 16.658 1.00 97.25 84 LYS A CA 1
ATOM 613 C C . LYS A 1 84 ? -0.597 -0.769 16.952 1.00 97.25 84 LYS A C 1
ATOM 615 O O . LYS A 1 84 ? 0.281 -0.557 17.789 1.00 97.25 84 LYS A O 1
ATOM 620 N N . ASP A 1 85 ? -0.642 -1.885 16.233 1.00 97.75 85 ASP A N 1
ATOM 621 C CA . ASP A 1 85 ? 0.331 -2.976 16.285 1.00 97.75 85 ASP A CA 1
ATOM 622 C C . ASP A 1 85 ? 1.583 -2.727 15.417 1.00 97.75 85 ASP A C 1
ATOM 624 O O . ASP A 1 85 ? 2.439 -3.601 15.299 1.00 97.75 85 ASP A O 1
ATOM 628 N N . ASN A 1 86 ? 1.763 -1.496 14.912 1.00 96.88 86 ASN A N 1
ATOM 629 C CA . ASN A 1 86 ? 2.888 -1.032 14.088 1.00 96.88 86 ASN A CA 1
ATOM 630 C C . ASN A 1 86 ? 3.060 -1.796 12.773 1.00 96.88 86 ASN A C 1
ATOM 632 O O . ASN A 1 86 ? 4.174 -1.954 12.273 1.00 96.88 86 ASN A O 1
ATOM 636 N N . LEU A 1 87 ? 1.959 -2.254 12.196 1.00 98.06 87 LEU A N 1
ATOM 637 C CA . LEU A 1 87 ? 1.942 -2.804 10.854 1.00 98.06 87 LEU A CA 1
ATOM 638 C C . LEU A 1 87 ? 1.488 -1.711 9.883 1.00 98.06 87 LEU A C 1
ATOM 640 O O . LEU A 1 87 ? 0.849 -0.732 10.259 1.00 98.06 87 LEU A O 1
ATOM 644 N N . ALA A 1 88 ? 1.894 -1.835 8.627 1.00 97.75 88 ALA A N 1
ATOM 645 C CA . ALA A 1 88 ? 1.574 -0.859 7.597 1.00 97.75 88 ALA A CA 1
ATOM 646 C C . ALA A 1 88 ? 0.290 -1.261 6.871 1.00 97.75 88 ALA A C 1
ATOM 648 O O . ALA A 1 88 ? 0.153 -2.405 6.425 1.00 97.75 88 ALA A O 1
ATOM 649 N N . VAL A 1 89 ? -0.618 -0.302 6.721 1.00 98.00 89 VAL A N 1
ATOM 650 C CA . VAL A 1 89 ? -1.809 -0.403 5.869 1.00 98.00 89 VAL A CA 1
ATOM 651 C C . VAL A 1 89 ? -1.802 0.705 4.827 1.00 98.00 89 VAL A C 1
ATOM 653 O O . VAL A 1 89 ? -1.190 1.754 5.040 1.00 98.00 89 VAL A O 1
ATOM 656 N N . VAL A 1 90 ? -2.479 0.461 3.707 1.00 97.56 90 VAL A N 1
ATOM 657 C CA . VAL A 1 90 ? -2.569 1.403 2.588 1.00 97.56 90 VAL A CA 1
ATOM 658 C C . VAL A 1 90 ? -3.854 2.214 2.726 1.00 97.56 90 VAL A C 1
ATOM 660 O O . VAL A 1 90 ? -4.950 1.708 2.492 1.00 97.56 90 VAL A O 1
ATOM 663 N N . PHE A 1 91 ? -3.729 3.461 3.177 1.00 95.69 91 PHE A N 1
ATOM 664 C CA . PHE A 1 91 ? -4.862 4.345 3.444 1.00 95.69 91 PHE A CA 1
ATOM 665 C C . PHE A 1 91 ? -4.406 5.810 3.467 1.00 95.69 91 PHE A C 1
ATOM 667 O O . PHE A 1 91 ? -3.479 6.169 4.196 1.00 95.69 91 PHE A O 1
ATOM 674 N N . HIS A 1 92 ? -5.075 6.673 2.699 1.00 92.44 92 HIS A N 1
ATOM 675 C CA . HIS A 1 92 ? -4.811 8.116 2.706 1.00 92.44 92 HIS A CA 1
ATOM 676 C C . HIS A 1 92 ? -5.314 8.763 4.013 1.00 92.44 92 HIS A C 1
ATOM 678 O O . HIS A 1 92 ? -6.134 8.187 4.720 1.00 92.44 92 HIS A O 1
ATOM 684 N N . ASP A 1 93 ? -4.888 9.992 4.323 1.00 75.19 93 ASP A N 1
ATOM 685 C CA . ASP A 1 93 ? -5.295 10.805 5.494 1.00 75.19 93 ASP A CA 1
ATOM 686 C C . ASP A 1 93 ? -6.801 11.169 5.550 1.00 75.19 93 ASP A C 1
ATOM 688 O O . ASP A 1 93 ? -7.203 12.148 6.187 1.00 75.19 93 ASP A O 1
ATOM 692 N N . ARG A 1 94 ? -7.663 10.433 4.846 1.00 66.50 94 ARG A N 1
ATOM 693 C CA . ARG A 1 94 ? -9.111 10.614 4.889 1.00 66.50 94 ARG A CA 1
ATOM 694 C C . ARG A 1 94 ? -9.660 10.163 6.237 1.00 66.50 94 ARG A C 1
ATOM 696 O O . ARG A 1 94 ? -9.061 9.390 6.982 1.00 66.50 94 ARG A O 1
ATOM 703 N N . ASN A 1 95 ? -10.822 10.697 6.571 1.00 84.94 95 ASN A N 1
ATOM 704 C CA . ASN A 1 95 ? -11.505 10.374 7.808 1.00 84.94 95 ASN A CA 1
ATOM 705 C C . ASN A 1 95 ? -12.044 8.932 7.738 1.00 84.94 95 ASN A C 1
ATOM 707 O O . ASN A 1 95 ? -12.910 8.647 6.911 1.00 84.94 95 ASN A O 1
ATOM 711 N N . LEU A 1 96 ? -11.577 8.036 8.619 1.00 92.50 96 LEU A N 1
ATOM 712 C CA . LEU A 1 96 ? -12.095 6.659 8.723 1.00 92.50 96 LEU A CA 1
ATOM 713 C C . LEU A 1 96 ? -13.618 6.618 8.924 1.00 92.50 96 LEU A C 1
ATOM 715 O O . LEU A 1 96 ? -14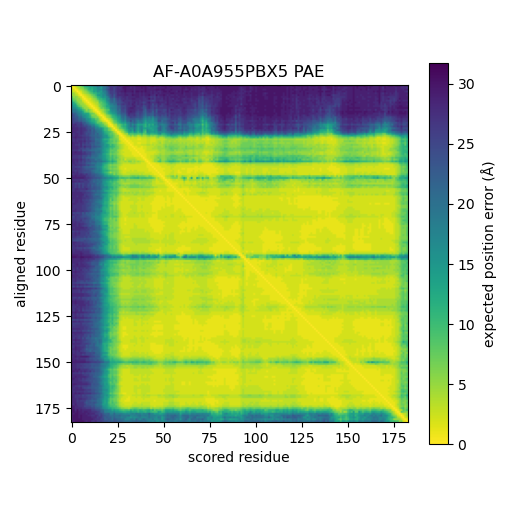.268 5.652 8.526 1.00 92.50 96 LEU A O 1
ATOM 719 N N . GLU A 1 97 ? -14.207 7.657 9.520 1.00 93.19 97 GLU A N 1
ATOM 720 C CA . GLU A 1 97 ? -15.653 7.734 9.724 1.00 93.19 97 GLU A CA 1
ATOM 721 C C . GLU A 1 97 ? -16.389 7.967 8.403 1.00 93.19 97 GLU A C 1
ATOM 723 O O . GLU A 1 97 ? -17.459 7.403 8.196 1.00 93.19 97 GLU A O 1
ATOM 728 N N . GLU A 1 98 ? -15.798 8.734 7.489 1.00 90.88 98 GLU A N 1
ATOM 729 C CA . GLU A 1 98 ? -16.368 9.008 6.168 1.00 90.88 98 GLU A CA 1
ATOM 730 C C . GLU A 1 98 ? -16.163 7.827 5.218 1.00 90.88 98 GLU A C 1
ATOM 732 O O . GLU A 1 98 ? -17.096 7.424 4.523 1.00 90.88 98 GLU A O 1
ATOM 737 N N . ASP A 1 99 ? -14.963 7.246 5.221 1.00 90.81 99 ASP A N 1
ATOM 738 C CA . ASP A 1 99 ? -14.599 6.227 4.242 1.00 90.81 99 ASP A CA 1
ATOM 739 C C . ASP A 1 99 ? -14.987 4.808 4.688 1.00 90.81 99 ASP A C 1
ATOM 741 O O . ASP A 1 99 ? -15.357 3.998 3.845 1.00 90.81 99 ASP A O 1
ATOM 745 N N . ALA A 1 100 ? -14.957 4.499 5.989 1.00 92.75 100 ALA A N 1
ATOM 746 C CA . ALA A 1 100 ? -15.218 3.157 6.532 1.00 92.75 100 ALA A CA 1
ATOM 747 C C . ALA A 1 100 ? -16.327 3.115 7.605 1.00 92.75 100 ALA A C 1
ATOM 749 O O . ALA A 1 100 ? -16.637 2.050 8.150 1.00 92.75 100 ALA A O 1
ATOM 750 N N . GLY A 1 101 ? -16.931 4.258 7.958 1.00 93.75 101 GLY A N 1
ATOM 751 C CA . GLY A 1 101 ? -17.962 4.333 8.999 1.00 93.75 101 GLY A CA 1
ATOM 752 C C . GLY A 1 101 ? -17.442 4.065 10.416 1.00 93.75 101 GLY A C 1
ATOM 753 O O . GLY A 1 101 ? -18.224 3.687 11.294 1.00 93.75 101 GLY A O 1
ATOM 754 N N . LYS A 1 102 ? -16.129 4.202 10.654 1.00 95.00 102 LYS A N 1
ATOM 755 C CA . LYS A 1 102 ? -15.485 3.932 11.950 1.00 95.00 102 LYS A CA 1
ATOM 756 C C . LYS A 1 102 ? -14.837 5.180 12.524 1.00 95.00 102 LYS A C 1
ATOM 758 O O . LYS A 1 102 ? -14.130 5.899 11.838 1.00 95.00 102 LYS A O 1
ATOM 763 N N . LYS A 1 103 ? -15.052 5.423 13.814 1.00 94.75 103 LYS A N 1
ATOM 764 C CA . LYS A 1 103 ? -14.475 6.582 14.509 1.00 94.75 103 LYS A CA 1
ATOM 765 C C . LYS A 1 103 ? -13.006 6.350 14.848 1.00 94.75 103 LYS A C 1
ATOM 767 O O . LYS A 1 103 ? -12.617 5.215 15.079 1.00 94.75 103 LYS A O 1
ATOM 772 N N . GLY A 1 104 ? -12.230 7.418 14.990 1.00 93.81 104 GLY A N 1
ATOM 773 C CA . GLY A 1 104 ? -10.822 7.341 15.397 1.00 93.81 104 GLY A CA 1
ATOM 774 C C . GLY A 1 104 ? -9.853 7.386 14.218 1.00 93.81 104 GLY A C 1
ATOM 775 O O . GLY A 1 104 ? -10.224 7.744 13.101 1.00 93.81 104 GLY A O 1
ATOM 776 N N . ARG A 1 105 ? -8.588 7.085 14.496 1.00 95.12 105 ARG A N 1
ATOM 777 C CA . ARG A 1 105 ? -7.466 7.091 13.549 1.00 95.12 105 ARG A CA 1
ATOM 778 C C . ARG A 1 105 ? -7.015 5.669 13.249 1.00 95.12 105 ARG A C 1
ATOM 780 O O . ARG A 1 105 ? -7.273 4.761 14.029 1.00 95.12 105 ARG A O 1
ATOM 787 N N . VAL A 1 106 ? -6.260 5.489 12.166 1.00 96.19 106 VAL A N 1
ATOM 788 C CA . VAL A 1 106 ? -5.627 4.198 11.832 1.00 96.19 106 VAL A CA 1
ATOM 789 C C . VAL A 1 106 ? -4.793 3.662 13.003 1.00 96.19 106 VAL A C 1
ATOM 791 O O . VAL A 1 106 ? -4.871 2.484 13.335 1.00 96.19 106 VAL A O 1
ATOM 794 N N . SER A 1 107 ? -4.074 4.547 13.699 1.00 95.94 107 SER A N 1
ATOM 795 C CA . SER A 1 107 ? -3.245 4.216 14.864 1.00 95.94 107 SER A CA 1
ATOM 796 C C . SER A 1 107 ? -4.017 3.738 16.101 1.00 95.94 107 SER A C 1
ATOM 798 O O . SER A 1 107 ? -3.393 3.331 17.078 1.00 95.94 107 SER A O 1
ATOM 800 N N . ASP A 1 108 ? -5.350 3.825 16.101 1.00 96.38 108 ASP A N 1
ATOM 801 C CA . ASP A 1 108 ? -6.182 3.414 17.237 1.00 96.38 108 ASP A CA 1
ATOM 802 C C . ASP A 1 108 ? -6.576 1.924 17.167 1.00 96.38 108 ASP A C 1
ATOM 804 O O . ASP A 1 108 ? -7.071 1.379 18.157 1.00 96.38 108 ASP A O 1
ATOM 808 N N . TYR A 1 109 ? -6.327 1.260 16.032 1.00 97.62 109 TYR A N 1
ATOM 809 C CA . TYR A 1 109 ? -6.786 -0.099 15.728 1.00 97.62 109 TYR A CA 1
ATOM 810 C C . TYR A 1 109 ? -5.644 -1.030 15.331 1.00 97.62 109 TYR A C 1
ATOM 812 O O . TYR A 1 109 ? -4.656 -0.594 14.730 1.00 97.62 109 TYR A O 1
ATOM 820 N N . ASP A 1 110 ? -5.798 -2.317 15.638 1.00 98.25 110 ASP A N 1
ATOM 821 C CA . ASP A 1 110 ? -4.884 -3.346 15.142 1.00 98.25 110 ASP A CA 1
ATOM 822 C C . ASP A 1 110 ? -5.170 -3.614 13.653 1.00 98.25 110 ASP A C 1
ATOM 824 O O . ASP A 1 110 ? -6.304 -3.460 13.177 1.00 98.25 110 ASP A O 1
ATOM 828 N N . ARG A 1 111 ? -4.150 -4.021 12.887 1.00 98.00 111 ARG A N 1
ATOM 829 C CA . ARG A 1 111 ? -4.285 -4.241 11.434 1.00 98.00 111 ARG A CA 1
ATOM 830 C C . ARG A 1 111 ? -5.437 -5.179 11.087 1.00 98.00 111 ARG A C 1
ATOM 832 O O . ARG A 1 111 ? -6.192 -4.896 10.159 1.00 98.00 111 ARG A O 1
ATOM 839 N N . ASP A 1 112 ? -5.581 -6.265 11.839 1.00 98.00 112 ASP A N 1
ATOM 840 C CA . ASP A 1 112 ? -6.587 -7.299 11.585 1.00 98.00 112 ASP A CA 1
ATOM 841 C C . ASP A 1 112 ? -8.027 -6.779 11.713 1.00 98.00 112 ASP A C 1
ATOM 843 O O . ASP A 1 112 ? -8.933 -7.341 11.098 1.00 98.00 112 ASP A O 1
ATOM 847 N N . GLU A 1 113 ? -8.251 -5.692 12.458 1.00 97.25 113 GLU A N 1
ATOM 848 C CA . GLU A 1 113 ? -9.549 -5.018 12.535 1.00 97.25 113 GLU A CA 1
ATOM 849 C C . GLU A 1 113 ? -9.798 -4.156 11.291 1.00 97.25 113 GLU A C 1
ATOM 851 O O . GLU A 1 113 ? -10.862 -4.250 10.672 1.00 97.25 113 GLU A O 1
ATOM 856 N N . LEU A 1 114 ? -8.805 -3.345 10.908 1.00 96.38 114 LEU A N 1
ATOM 857 C CA . LEU A 1 114 ? -8.888 -2.379 9.806 1.00 96.38 114 LEU A CA 1
ATOM 858 C C . LEU A 1 114 ? -9.183 -3.055 8.466 1.00 96.38 114 LEU A C 1
ATOM 860 O O . LEU A 1 114 ? -10.058 -2.615 7.719 1.00 96.38 114 LEU A O 1
ATOM 864 N N . ILE A 1 115 ? -8.498 -4.164 8.179 1.00 96.75 115 ILE A N 1
ATOM 865 C CA . ILE A 1 115 ? -8.601 -4.870 6.891 1.00 96.75 115 ILE A CA 1
ATOM 866 C C . ILE A 1 115 ? -9.943 -5.583 6.691 1.00 96.75 115 ILE A C 1
ATOM 868 O O . ILE A 1 115 ? -10.169 -6.202 5.652 1.00 96.75 115 ILE A O 1
ATOM 872 N N . GLN A 1 116 ? -10.837 -5.549 7.683 1.00 96.56 116 GLN A N 1
ATOM 873 C CA . GLN A 1 116 ? -12.186 -6.097 7.564 1.00 96.56 116 GLN A CA 1
ATOM 874 C C . GLN A 1 116 ? -13.208 -5.066 7.103 1.00 96.56 116 GLN A C 1
ATOM 876 O O . GLN A 1 116 ? -14.302 -5.463 6.695 1.00 96.56 116 GLN A O 1
ATOM 881 N N . TRP A 1 117 ? -12.889 -3.773 7.168 1.00 94.88 117 TRP A N 1
ATOM 882 C CA . TRP A 1 117 ? -13.872 -2.726 6.934 1.00 94.88 117 TRP A CA 1
ATOM 883 C C . TRP A 1 117 ? -14.008 -2.391 5.448 1.00 94.88 117 TRP A C 1
ATOM 885 O O . TRP A 1 117 ? -12.998 -2.129 4.793 1.00 94.88 117 TRP A O 1
ATOM 895 N N . PRO A 1 118 ? -15.244 -2.389 4.918 1.00 94.88 118 PRO A N 1
ATOM 896 C CA . PRO A 1 118 ? -15.502 -1.945 3.559 1.00 94.88 118 PRO A CA 1
ATOM 897 C C . PRO A 1 118 ? -15.303 -0.433 3.434 1.00 94.88 118 PRO A C 1
ATOM 899 O O . PRO A 1 118 ? -15.603 0.321 4.362 1.00 94.88 118 PRO A O 1
ATOM 902 N N . LEU A 1 119 ? -14.847 0.001 2.264 1.00 93.38 119 LEU A N 1
ATOM 903 C CA . LEU A 1 119 ? -14.618 1.400 1.927 1.00 93.38 119 LEU A CA 1
ATOM 904 C C . LEU A 1 119 ? -15.734 1.940 1.034 1.00 93.38 119 LEU A C 1
ATOM 906 O O . LEU A 1 119 ? -16.119 1.307 0.050 1.00 93.38 119 LEU A O 1
ATOM 910 N N . LEU A 1 120 ? -16.235 3.133 1.357 1.00 91.62 120 LEU A N 1
ATOM 911 C CA . LEU A 1 120 ? -17.192 3.919 0.567 1.00 91.62 120 LEU A CA 1
ATOM 912 C C . LEU A 1 120 ? -18.460 3.145 0.158 1.00 91.62 120 LEU A C 1
ATOM 914 O O . LEU A 1 120 ? -19.038 3.390 -0.898 1.00 91.62 120 LEU A O 1
ATOM 918 N N . GLY A 1 121 ? -18.896 2.192 0.989 1.00 90.19 121 GLY A N 1
ATOM 919 C CA . GLY A 1 121 ? -20.053 1.337 0.696 1.00 90.19 121 GLY A CA 1
ATOM 920 C C . GLY A 1 121 ? -19.824 0.325 -0.434 1.00 90.19 121 GLY A C 1
ATOM 921 O O . GLY A 1 121 ? -20.794 -0.193 -0.984 1.00 90.19 121 GLY A O 1
ATOM 922 N N . THR A 1 122 ? -18.565 0.061 -0.788 1.00 93.75 122 THR A N 1
ATOM 923 C CA . THR A 1 122 ? -18.145 -0.964 -1.754 1.00 93.75 122 THR A CA 1
ATOM 924 C C . THR A 1 122 ? -17.679 -2.240 -1.040 1.00 93.75 122 THR A C 1
ATOM 926 O O . THR A 1 122 ? -17.613 -2.282 0.186 1.00 93.75 122 THR A O 1
ATOM 929 N N . GLU A 1 123 ? -17.329 -3.280 -1.801 1.00 94.06 123 GLU A N 1
ATOM 930 C CA . GLU A 1 123 ? -16.715 -4.506 -1.261 1.00 94.06 123 GLU A CA 1
ATOM 931 C C . GLU A 1 123 ? -15.189 -4.391 -1.080 1.00 94.06 123 GLU A C 1
ATOM 933 O O . GLU A 1 123 ? -14.570 -5.271 -0.476 1.00 94.06 123 GLU A O 1
ATOM 938 N N . GLU A 1 124 ? -14.567 -3.320 -1.591 1.00 95.69 124 GLU A N 1
ATOM 939 C CA . GLU A 1 124 ? -13.141 -3.067 -1.379 1.00 95.69 124 GLU A CA 1
ATOM 940 C C . GLU A 1 124 ? -12.887 -2.719 0.088 1.00 95.69 124 GLU A C 1
ATOM 942 O O . GLU A 1 124 ? -13.679 -2.030 0.733 1.00 95.69 124 GLU A O 1
ATOM 947 N N . LYS A 1 125 ? -11.753 -3.181 0.610 1.00 95.88 125 LYS A N 1
ATOM 948 C CA . LYS A 1 125 ? -11.329 -2.959 1.995 1.00 95.88 125 LYS A CA 1
ATOM 949 C C . LYS A 1 125 ? -9.992 -2.238 2.023 1.00 95.88 125 LYS A C 1
ATOM 951 O O . LYS A 1 125 ? -9.309 -2.177 1.003 1.00 95.88 125 LYS A O 1
ATOM 956 N N . ILE A 1 126 ? -9.605 -1.748 3.199 1.00 96.56 126 ILE A N 1
ATOM 957 C CA . ILE A 1 126 ? -8.255 -1.224 3.439 1.00 96.56 126 ILE A CA 1
ATOM 958 C C . ILE A 1 126 ? -7.240 -2.347 3.159 1.00 96.56 126 ILE A C 1
ATOM 960 O O . ILE A 1 126 ? -7.273 -3.360 3.866 1.00 96.56 126 ILE A O 1
ATOM 964 N N . PRO A 1 127 ? -6.344 -2.213 2.164 1.00 97.88 127 PRO A N 1
ATOM 965 C CA . PRO A 1 127 ? -5.350 -3.243 1.898 1.00 97.88 127 PRO A CA 1
ATOM 966 C C . PRO A 1 127 ? -4.248 -3.247 2.956 1.00 97.88 127 PRO A C 1
ATOM 968 O O . PRO A 1 127 ? -3.832 -2.197 3.463 1.00 97.88 127 PRO A O 1
ATOM 971 N N . THR A 1 128 ? -3.694 -4.427 3.233 1.00 98.62 128 THR A N 1
ATOM 972 C CA . THR A 1 128 ? -2.361 -4.481 3.841 1.00 98.62 128 THR A CA 1
ATOM 973 C C . THR A 1 128 ? -1.317 -4.005 2.833 1.00 98.62 128 THR A C 1
ATOM 975 O O . THR A 1 128 ? -1.517 -4.086 1.614 1.00 98.62 128 THR A O 1
ATOM 978 N N . LEU A 1 129 ? -0.168 -3.550 3.334 1.00 98.62 129 LEU A N 1
ATOM 979 C CA . LEU A 1 129 ? 0.958 -3.215 2.468 1.00 98.62 129 LEU A CA 1
ATOM 980 C C . LEU A 1 129 ? 1.378 -4.416 1.603 1.00 98.62 129 LEU A C 1
ATOM 982 O O . LEU A 1 129 ? 1.595 -4.271 0.405 1.00 98.62 129 LEU A O 1
ATOM 986 N N . GLU A 1 130 ? 1.430 -5.615 2.177 1.00 98.69 130 GLU A N 1
ATOM 987 C CA . GLU A 1 130 ? 1.831 -6.839 1.480 1.00 98.69 130 GLU A CA 1
ATOM 988 C C . GLU A 1 130 ? 0.878 -7.194 0.333 1.00 98.69 130 GLU A C 1
ATOM 990 O O . GLU A 1 130 ? 1.339 -7.606 -0.732 1.00 98.69 130 GLU A O 1
ATOM 995 N N . GLN A 1 131 ? -0.434 -7.001 0.511 1.00 98.69 131 GLN A N 1
ATOM 996 C CA . GLN A 1 131 ? -1.420 -7.214 -0.552 1.00 98.69 131 GLN A CA 1
ATOM 997 C C . GLN A 1 131 ? -1.194 -6.253 -1.722 1.00 98.69 131 GLN A C 1
ATOM 999 O O . GLN A 1 131 ? -1.163 -6.685 -2.876 1.00 98.69 131 GLN A O 1
ATOM 1004 N N . ALA A 1 132 ? -1.002 -4.965 -1.427 1.00 98.56 132 ALA A N 1
ATOM 1005 C CA . ALA A 1 132 ? -0.775 -3.948 -2.447 1.00 98.56 132 ALA A CA 1
ATOM 1006 C C . ALA A 1 132 ? 0.549 -4.174 -3.195 1.00 98.56 132 ALA A C 1
ATOM 1008 O O . ALA A 1 132 ? 0.565 -4.174 -4.425 1.00 98.56 132 ALA A O 1
ATOM 1009 N N . LEU A 1 133 ? 1.646 -4.436 -2.475 1.00 98.56 133 LEU A N 1
ATOM 1010 C CA . LEU A 1 133 ? 2.959 -4.697 -3.072 1.00 98.56 133 LEU A CA 1
ATOM 1011 C C . LEU A 1 133 ? 2.973 -5.985 -3.903 1.00 98.56 133 LEU A C 1
ATOM 1013 O O . LEU A 1 133 ? 3.522 -5.991 -5.004 1.00 98.56 133 LEU A O 1
ATOM 1017 N N . SER A 1 134 ? 2.342 -7.059 -3.415 1.00 98.44 134 SER A N 1
ATOM 1018 C CA . SER A 1 134 ? 2.233 -8.317 -4.168 1.00 98.44 134 SER A CA 1
ATOM 1019 C C . SER A 1 134 ? 1.488 -8.109 -5.481 1.00 98.44 134 SER A C 1
ATOM 1021 O O . SER A 1 134 ? 1.932 -8.591 -6.520 1.00 98.44 134 SER A O 1
ATOM 1023 N N . LEU A 1 135 ? 0.397 -7.338 -5.452 1.00 97.94 135 LEU A N 1
ATOM 1024 C CA . LEU A 1 135 ? -0.347 -6.988 -6.654 1.00 97.94 135 LEU A CA 1
ATOM 1025 C C . LEU A 1 135 ? 0.496 -6.144 -7.618 1.00 97.94 135 LEU A C 1
ATOM 1027 O O . LEU A 1 135 ? 0.550 -6.464 -8.800 1.00 97.94 135 LEU A O 1
ATOM 1031 N N . CYS A 1 136 ? 1.183 -5.106 -7.129 1.00 97.38 136 CYS A N 1
ATOM 1032 C CA . CYS A 1 136 ? 2.056 -4.274 -7.963 1.00 97.38 136 CYS A CA 1
ATOM 1033 C C . CYS A 1 136 ? 3.138 -5.119 -8.645 1.00 97.38 136 CYS A C 1
ATOM 1035 O O . CYS A 1 136 ? 3.357 -4.995 -9.848 1.00 97.38 136 CYS A O 1
ATOM 1037 N N . ARG A 1 137 ? 3.756 -6.043 -7.899 1.00 96.31 137 ARG A N 1
ATOM 1038 C CA . ARG A 1 137 ? 4.728 -6.998 -8.435 1.00 96.31 137 ARG A CA 1
ATOM 1039 C C . ARG A 1 137 ? 4.125 -7.895 -9.515 1.00 96.31 137 ARG A C 1
ATOM 1041 O O . ARG A 1 137 ? 4.768 -8.101 -10.540 1.00 96.31 137 ARG A O 1
ATOM 1048 N N . GLU A 1 138 ? 2.931 -8.435 -9.281 1.00 96.00 138 GLU A N 1
ATOM 1049 C CA . GLU A 1 138 ? 2.227 -9.320 -10.217 1.00 96.00 138 GLU A CA 1
ATOM 1050 C C . GLU A 1 138 ? 1.957 -8.634 -11.562 1.00 96.00 138 GLU A C 1
ATOM 1052 O O . GLU A 1 138 ? 2.121 -9.259 -12.608 1.00 96.00 138 GLU A O 1
ATOM 1057 N N . ILE A 1 139 ? 1.581 -7.352 -11.537 1.00 94.44 139 ILE A N 1
ATOM 1058 C CA . ILE A 1 139 ? 1.162 -6.606 -12.734 1.00 94.44 139 ILE A CA 1
ATOM 1059 C C . ILE A 1 139 ? 2.225 -5.637 -13.272 1.00 94.44 139 ILE A C 1
ATOM 1061 O O . ILE A 1 139 ? 1.935 -4.851 -14.167 1.00 94.44 139 ILE A O 1
ATOM 1065 N N . GLY A 1 140 ? 3.455 -5.702 -12.754 1.00 94.75 140 GLY A N 1
ATOM 1066 C CA . GLY A 1 140 ? 4.595 -4.945 -13.278 1.00 94.75 140 GLY A CA 1
ATOM 1067 C C . GLY A 1 140 ? 4.608 -3.451 -12.934 1.00 94.75 140 GLY A C 1
ATOM 1068 O O . GLY A 1 140 ? 5.257 -2.684 -13.640 1.00 94.75 140 GLY A O 1
ATOM 1069 N N . LEU A 1 141 ? 3.943 -3.031 -11.854 1.00 95.50 141 LEU A N 1
ATOM 1070 C CA . LEU A 1 141 ? 3.953 -1.644 -11.378 1.00 95.50 141 LEU A CA 1
ATOM 1071 C C . LEU A 1 141 ? 5.078 -1.395 -10.368 1.00 95.50 141 LEU A C 1
ATOM 1073 O O . LEU A 1 141 ? 5.222 -2.127 -9.385 1.00 95.50 141 LEU A O 1
ATOM 1077 N N . GLY A 1 142 ? 5.832 -0.312 -10.569 1.00 97.19 142 GLY A N 1
ATOM 1078 C CA . GLY A 1 142 ? 6.655 0.266 -9.504 1.00 97.19 142 GLY A CA 1
ATOM 1079 C C . GLY A 1 142 ? 5.801 0.958 -8.438 1.00 97.19 142 GLY A C 1
ATOM 1080 O O . GLY A 1 142 ? 4.611 1.210 -8.633 1.00 97.19 142 GLY A O 1
ATOM 1081 N N . VAL A 1 143 ? 6.410 1.286 -7.300 1.00 97.88 143 VAL A N 1
ATOM 1082 C CA . VAL A 1 143 ? 5.688 1.837 -6.147 1.00 97.88 143 VAL A CA 1
ATOM 1083 C C . VAL A 1 143 ? 6.360 3.106 -5.633 1.00 97.88 143 VAL A C 1
ATOM 1085 O O . VAL A 1 143 ? 7.575 3.178 -5.475 1.00 97.88 143 VAL A O 1
ATOM 1088 N N . MET A 1 144 ? 5.566 4.127 -5.341 1.00 97.88 144 MET A N 1
ATOM 1089 C CA . MET A 1 144 ? 5.980 5.277 -4.547 1.00 97.88 144 MET A CA 1
ATOM 1090 C C . MET A 1 144 ? 5.232 5.238 -3.219 1.00 97.88 144 MET A C 1
ATOM 1092 O O . MET A 1 144 ? 4.021 5.387 -3.203 1.00 97.88 144 MET A O 1
ATOM 1096 N N . LEU A 1 145 ? 5.923 5.012 -2.106 1.00 97.44 145 LEU A N 1
ATOM 1097 C CA . LEU A 1 145 ? 5.291 4.978 -0.784 1.00 97.44 145 LEU A CA 1
ATOM 1098 C C . LEU A 1 145 ? 5.336 6.364 -0.139 1.00 97.44 145 LEU A C 1
ATOM 1100 O O . LEU A 1 145 ? 6.433 6.868 0.113 1.00 97.44 145 LEU A O 1
ATOM 1104 N N . ASP A 1 146 ? 4.178 6.956 0.161 1.00 95.94 146 ASP A N 1
ATOM 1105 C CA . ASP A 1 146 ? 4.084 8.183 0.960 1.00 95.94 146 ASP A CA 1
ATOM 1106 C C . ASP A 1 146 ? 3.803 7.863 2.431 1.00 95.94 146 ASP A C 1
ATOM 1108 O O . ASP A 1 146 ? 2.742 7.362 2.811 1.00 95.94 146 ASP A O 1
ATOM 1112 N N . PHE A 1 147 ? 4.773 8.174 3.287 1.00 94.38 147 PHE A N 1
ATOM 1113 C CA . PHE A 1 147 ? 4.651 7.998 4.729 1.00 94.38 147 PHE A CA 1
ATOM 1114 C C . PHE A 1 147 ? 3.805 9.117 5.339 1.00 94.38 147 PHE A C 1
ATOM 1116 O O . PHE A 1 147 ? 4.293 10.229 5.584 1.00 94.38 147 PHE A O 1
ATOM 1123 N N . LYS A 1 148 ? 2.549 8.795 5.661 1.00 92.19 148 LYS A N 1
ATOM 1124 C CA . LYS A 1 148 ? 1.600 9.737 6.270 1.00 92.19 148 LYS A CA 1
ATOM 1125 C C . LYS A 1 148 ? 1.711 9.861 7.774 1.00 92.19 148 LYS A C 1
ATOM 1127 O O . LYS A 1 148 ? 1.385 10.910 8.337 1.00 92.19 148 LYS A O 1
ATOM 1132 N N . THR A 1 149 ? 2.210 8.827 8.434 1.00 89.75 149 THR A N 1
ATOM 1133 C CA . THR A 1 149 ? 2.417 8.801 9.881 1.00 89.75 149 THR A CA 1
ATOM 1134 C C . THR A 1 149 ? 3.873 8.543 10.214 1.00 89.75 149 THR A C 1
ATOM 1136 O O . THR A 1 149 ? 4.568 7.811 9.512 1.00 89.75 149 THR A O 1
ATOM 1139 N N . GLU A 1 150 ? 4.305 9.094 11.340 1.00 86.56 150 GLU A N 1
ATOM 1140 C CA . GLU A 1 150 ? 5.474 8.579 12.043 1.00 86.56 150 GLU A CA 1
ATOM 1141 C C . GLU A 1 150 ? 5.077 7.276 12.746 1.00 86.56 150 GLU A C 1
ATOM 1143 O O . GLU A 1 150 ? 3.958 7.158 13.251 1.00 86.56 150 GLU A O 1
ATOM 1148 N N . GLY A 1 151 ? 5.974 6.296 12.761 1.00 83.06 151 GLY A N 1
ATOM 1149 C CA . GLY A 1 151 ? 5.778 5.033 13.470 1.00 83.06 151 GLY A CA 1
ATOM 1150 C C . GLY A 1 151 ? 6.982 4.684 14.335 1.00 83.06 151 GLY A C 1
ATOM 1151 O O . GLY A 1 151 ? 8.008 5.364 14.297 1.00 83.06 151 GLY A O 1
ATOM 1152 N N . ALA A 1 152 ? 6.864 3.619 15.123 1.00 89.19 152 ALA A N 1
ATOM 1153 C CA . ALA A 1 152 ? 8.007 3.062 15.833 1.00 89.19 152 ALA A CA 1
ATOM 1154 C C . ALA A 1 152 ? 8.936 2.282 14.878 1.00 89.19 152 ALA A C 1
ATOM 1156 O O . ALA A 1 152 ? 8.597 1.989 13.735 1.00 89.19 152 ALA A O 1
ATOM 1157 N N . GLU A 1 153 ? 10.125 1.916 15.355 1.00 91.62 153 GLU A N 1
ATOM 1158 C CA . GLU A 1 153 ? 11.142 1.173 14.590 1.00 91.62 153 GLU A CA 1
ATOM 1159 C C . GLU A 1 153 ? 10.59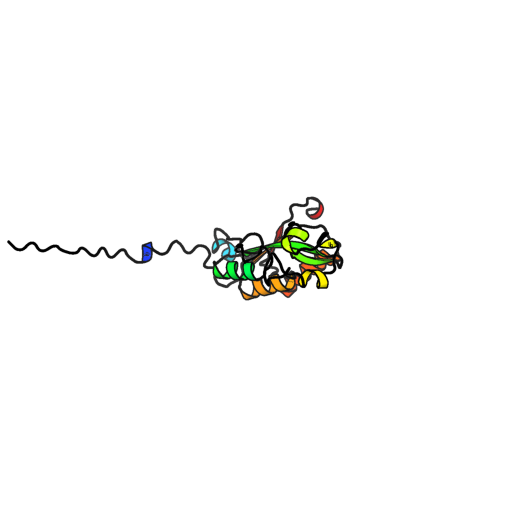8 -0.101 13.909 1.00 91.62 153 GLU A C 1
ATOM 1161 O O . GLU A 1 153 ? 10.977 -0.444 12.789 1.00 91.62 153 GLU A O 1
ATOM 1166 N N . ASN A 1 154 ? 9.678 -0.809 14.565 1.00 94.62 154 ASN A N 1
ATOM 1167 C CA . ASN A 1 154 ? 9.032 -2.002 14.016 1.00 94.62 154 ASN A CA 1
ATOM 1168 C C . ASN A 1 154 ? 8.129 -1.704 12.807 1.00 94.62 154 ASN A C 1
ATOM 1170 O O . ASN A 1 154 ? 8.063 -2.544 11.915 1.00 94.62 154 ASN A O 1
ATOM 1174 N N . TYR A 1 155 ? 7.513 -0.522 12.726 1.00 95.50 155 TYR A N 1
ATOM 1175 C CA . TYR A 1 155 ? 6.752 -0.097 11.549 1.00 95.50 155 TYR A CA 1
ATOM 1176 C C . TYR A 1 155 ? 7.659 0.072 10.328 1.00 95.50 155 TYR A C 1
ATOM 1178 O O . TYR A 1 155 ? 7.398 -0.518 9.280 1.00 95.50 155 TYR A O 1
ATOM 1186 N N . TYR A 1 156 ? 8.772 0.797 10.464 1.00 95.56 156 TYR A N 1
ATOM 1187 C CA . TYR A 1 156 ? 9.721 0.976 9.359 1.00 95.56 156 TYR A CA 1
ATOM 1188 C C . TYR A 1 156 ? 10.367 -0.345 8.933 1.00 95.56 156 TYR A C 1
ATOM 1190 O O . TYR A 1 156 ? 10.503 -0.612 7.739 1.00 95.56 156 TYR A O 1
ATOM 1198 N N . ARG A 1 157 ? 10.704 -1.207 9.900 1.00 96.12 157 ARG A N 1
ATOM 1199 C CA . ARG A 1 157 ? 11.204 -2.561 9.631 1.00 96.12 157 ARG A CA 1
ATOM 1200 C C . ARG A 1 157 ? 10.194 -3.400 8.859 1.00 96.12 157 ARG A C 1
ATOM 1202 O O . ARG A 1 157 ? 10.570 -4.035 7.882 1.00 96.12 157 ARG A O 1
ATOM 1209 N N . HIS A 1 158 ? 8.926 -3.361 9.263 1.00 97.94 158 HIS A N 1
ATOM 1210 C CA . HIS A 1 158 ? 7.849 -4.048 8.562 1.00 97.94 158 HIS A CA 1
ATOM 1211 C C . HIS A 1 158 ? 7.708 -3.556 7.113 1.00 97.94 158 HIS A C 1
ATOM 1213 O O . HIS A 1 158 ? 7.643 -4.376 6.203 1.00 97.94 158 HIS A O 1
ATOM 1219 N N . VAL A 1 159 ? 7.741 -2.238 6.874 1.00 97.75 159 VAL A N 1
ATOM 1220 C CA . VAL A 1 159 ? 7.702 -1.673 5.511 1.00 97.75 159 VAL A CA 1
ATOM 1221 C C . VAL A 1 159 ? 8.901 -2.138 4.678 1.00 97.75 159 VAL A C 1
ATOM 1223 O O . VAL A 1 159 ? 8.725 -2.594 3.549 1.00 97.75 159 VAL A O 1
ATOM 1226 N N . HIS A 1 160 ? 10.115 -2.065 5.232 1.00 96.88 160 HIS A N 1
ATOM 1227 C CA . HIS A 1 160 ? 11.332 -2.533 4.566 1.00 96.88 160 HIS A CA 1
ATOM 1228 C C . HIS A 1 160 ? 11.249 -4.020 4.193 1.00 96.88 160 HIS A C 1
ATOM 1230 O O . HIS A 1 160 ? 11.537 -4.392 3.053 1.00 96.88 160 HIS A O 1
ATOM 1236 N N . ASP A 1 161 ? 10.845 -4.868 5.141 1.00 97.94 161 ASP A N 1
ATOM 1237 C CA . ASP A 1 161 ? 10.727 -6.307 4.923 1.00 97.94 161 ASP A CA 1
ATOM 1238 C C . ASP A 1 161 ? 9.657 -6.616 3.867 1.00 97.94 161 ASP A C 1
ATOM 1240 O O . ASP A 1 161 ? 9.929 -7.386 2.951 1.00 97.94 161 ASP A O 1
ATOM 1244 N N . ALA A 1 162 ? 8.509 -5.932 3.892 1.00 98.50 162 ALA A N 1
ATOM 1245 C CA . ALA A 1 162 ? 7.465 -6.092 2.879 1.00 98.50 162 ALA A CA 1
ATOM 1246 C C . ALA A 1 162 ? 7.949 -5.729 1.458 1.00 98.50 162 ALA A C 1
ATOM 1248 O O . ALA A 1 162 ? 7.672 -6.461 0.507 1.00 98.50 162 ALA A O 1
ATOM 1249 N N . ILE A 1 163 ? 8.715 -4.639 1.294 1.00 98.25 163 ILE A N 1
ATOM 1250 C CA . ILE A 1 163 ? 9.305 -4.250 -0.004 1.00 98.25 163 ILE A CA 1
ATOM 1251 C C . ILE A 1 163 ? 10.304 -5.302 -0.491 1.00 98.25 163 ILE A C 1
ATOM 1253 O O . ILE A 1 163 ? 10.288 -5.685 -1.668 1.00 98.25 163 ILE A O 1
ATOM 1257 N N . ARG A 1 164 ? 11.187 -5.759 0.404 1.00 97.19 164 ARG A N 1
ATOM 1258 C CA . ARG A 1 164 ? 12.198 -6.774 0.094 1.00 97.19 164 ARG A CA 1
ATOM 1259 C C . ARG A 1 164 ? 11.538 -8.084 -0.320 1.00 97.19 164 ARG A C 1
ATOM 1261 O O . ARG A 1 164 ? 11.909 -8.639 -1.352 1.00 97.19 164 ARG A O 1
ATOM 1268 N N . ASP A 1 165 ? 10.568 -8.550 0.455 1.00 97.94 165 ASP A N 1
ATOM 1269 C CA . ASP A 1 165 ? 9.919 -9.846 0.270 1.00 97.94 165 ASP A CA 1
ATOM 1270 C C . ASP A 1 165 ? 9.034 -9.856 -0.993 1.00 97.94 165 ASP A C 1
ATOM 1272 O O . ASP A 1 165 ? 8.969 -10.868 -1.689 1.00 97.94 165 ASP A O 1
ATOM 1276 N N . ALA A 1 166 ? 8.455 -8.709 -1.377 1.00 97.31 166 ALA A N 1
ATOM 1277 C CA . ALA A 1 166 ? 7.794 -8.522 -2.676 1.00 97.31 166 ALA A CA 1
ATOM 1278 C C . ALA A 1 166 ? 8.777 -8.402 -3.864 1.00 97.31 166 ALA A C 1
ATOM 1280 O O . ALA A 1 166 ? 8.366 -8.385 -5.027 1.00 97.31 166 ALA A O 1
ATOM 1281 N N . GLY A 1 167 ? 10.085 -8.296 -3.604 1.00 96.75 167 GLY A N 1
ATOM 1282 C CA . GLY A 1 167 ? 11.117 -8.149 -4.629 1.00 96.75 167 GLY A CA 1
ATOM 1283 C C . GLY A 1 167 ? 11.125 -6.782 -5.321 1.00 96.75 167 GLY A C 1
ATOM 1284 O O . GLY A 1 167 ? 11.636 -6.684 -6.435 1.00 96.75 167 GLY A O 1
ATOM 1285 N N . LEU A 1 168 ? 10.576 -5.739 -4.693 1.00 96.50 168 LEU A N 1
ATOM 1286 C CA . LEU A 1 168 ? 10.398 -4.400 -5.278 1.00 96.50 168 LEU A CA 1
ATOM 1287 C C . LEU A 1 168 ? 11.488 -3.389 -4.870 1.00 96.50 168 LEU A C 1
ATOM 1289 O O . LEU A 1 168 ? 11.335 -2.197 -5.094 1.00 96.50 168 LEU A O 1
ATOM 1293 N N . HIS A 1 169 ? 12.602 -3.840 -4.290 1.00 93.75 169 HIS A N 1
ATOM 1294 C CA . HIS A 1 169 ? 13.685 -2.978 -3.789 1.00 93.75 169 HIS A CA 1
ATOM 1295 C C . HIS A 1 169 ? 14.267 -2.000 -4.832 1.00 93.75 169 HIS A C 1
ATOM 1297 O O . HIS A 1 169 ? 14.592 -0.874 -4.476 1.00 93.75 169 HIS A O 1
ATOM 1303 N N . GLU A 1 170 ? 14.336 -2.385 -6.111 1.00 94.31 170 GLU A N 1
ATOM 1304 C CA . GLU A 1 170 ? 14.791 -1.507 -7.209 1.00 94.31 170 GLU A CA 1
ATOM 1305 C C . GLU A 1 170 ? 13.662 -0.688 -7.856 1.00 94.31 170 GLU A C 1
ATOM 1307 O O . GLU A 1 170 ? 13.918 0.172 -8.698 1.00 94.31 170 GLU A O 1
ATOM 1312 N N . SER A 1 171 ? 12.413 -0.968 -7.487 1.00 96.62 171 SER A N 1
ATOM 1313 C CA . SER A 1 171 ? 11.193 -0.440 -8.115 1.00 96.62 171 SER A CA 1
ATOM 1314 C C . SER A 1 171 ? 10.353 0.395 -7.154 1.00 96.62 171 SER A C 1
ATOM 1316 O O . SER A 1 171 ? 9.242 0.796 -7.501 1.00 96.62 171 SER A O 1
ATOM 1318 N N . THR A 1 172 ? 10.881 0.657 -5.958 1.00 97.06 172 THR A N 1
ATOM 1319 C CA . THR A 1 172 ? 10.216 1.432 -4.917 1.00 97.06 172 THR A CA 1
ATOM 1320 C C . THR A 1 172 ? 10.993 2.703 -4.619 1.00 97.06 172 THR A C 1
ATOM 1322 O O . THR A 1 172 ? 12.202 2.672 -4.397 1.00 97.06 172 THR A O 1
ATOM 1325 N N . ILE A 1 173 ? 10.280 3.821 -4.539 1.00 95.56 173 ILE A N 1
ATOM 1326 C CA . ILE A 1 173 ? 10.765 5.058 -3.925 1.00 95.56 173 ILE A CA 1
ATOM 1327 C C . ILE A 1 173 ? 9.891 5.400 -2.728 1.00 95.56 173 ILE A C 1
ATOM 1329 O O . ILE A 1 173 ? 8.708 5.074 -2.686 1.00 95.56 173 ILE A O 1
ATOM 1333 N N . THR A 1 174 ? 10.472 6.072 -1.746 1.00 93.88 174 THR A N 1
ATOM 1334 C CA . THR A 1 174 ? 9.747 6.539 -0.566 1.00 93.88 174 THR A CA 1
ATOM 1335 C C . THR A 1 174 ? 9.747 8.054 -0.546 1.00 93.88 174 THR A C 1
ATOM 1337 O O . THR A 1 174 ? 10.795 8.680 -0.721 1.00 93.88 174 THR A O 1
ATOM 1340 N N . ILE A 1 175 ? 8.592 8.648 -0.287 1.00 92.31 175 ILE A N 1
ATOM 1341 C CA . ILE A 1 175 ? 8.443 10.075 -0.049 1.00 92.31 175 ILE A CA 1
ATOM 1342 C C . ILE A 1 175 ? 7.833 10.296 1.331 1.00 92.31 175 ILE A C 1
ATOM 1344 O O . ILE A 1 175 ? 7.193 9.429 1.919 1.00 92.31 175 ILE A O 1
ATOM 1348 N N . THR A 1 176 ? 8.071 11.478 1.877 1.00 84.44 176 THR A N 1
ATOM 1349 C CA . THR A 1 176 ? 7.378 11.914 3.081 1.00 84.44 176 THR A CA 1
ATOM 1350 C C . THR A 1 176 ? 7.276 13.423 3.078 1.00 84.44 176 THR A C 1
ATOM 1352 O O . THR A 1 176 ? 8.234 14.130 2.741 1.00 84.44 176 THR A O 1
ATOM 1355 N N . SER A 1 177 ? 6.118 13.942 3.462 1.00 73.81 177 SER A N 1
ATOM 1356 C CA . SER A 1 177 ? 5.915 15.3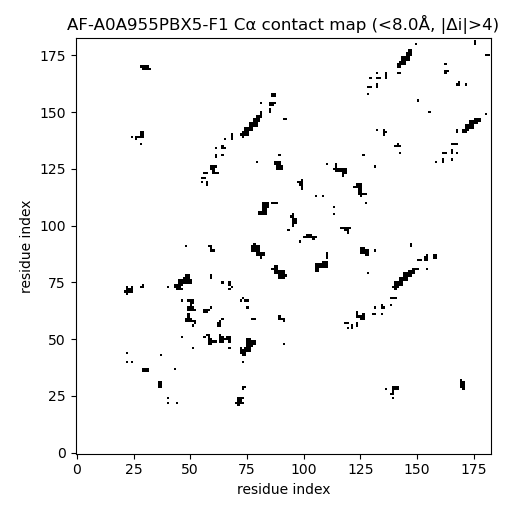70 3.712 1.00 73.81 177 SER A CA 1
ATOM 1357 C C . SER A 1 177 ? 6.322 15.783 5.134 1.00 73.81 177 SER A C 1
ATOM 1359 O O . SER A 1 177 ? 6.451 16.978 5.412 1.00 73.81 177 SER A O 1
ATOM 1361 N N . ARG A 1 178 ? 6.585 14.822 6.034 1.00 68.19 178 ARG A N 1
ATOM 1362 C CA . ARG A 1 178 ? 6.938 15.093 7.431 1.00 68.19 178 ARG A CA 1
ATOM 1363 C C . ARG A 1 178 ? 8.435 15.300 7.585 1.00 68.19 178 ARG A C 1
ATOM 1365 O O . ARG A 1 178 ? 9.243 14.420 7.310 1.00 68.19 178 ARG A O 1
ATOM 1372 N N . LYS A 1 179 ? 8.803 16.485 8.074 1.00 57.16 179 LYS A N 1
ATOM 1373 C CA . LYS A 1 179 ? 10.203 16.875 8.273 1.00 57.16 179 LYS A CA 1
ATOM 1374 C C . LYS A 1 179 ? 10.957 15.921 9.212 1.00 57.16 179 LYS A C 1
ATOM 1376 O O . LYS A 1 179 ? 12.112 15.635 8.941 1.00 57.16 179 LYS A O 1
ATOM 1381 N N . ALA A 1 180 ? 10.293 15.405 10.248 1.00 53.84 180 ALA A N 1
ATOM 1382 C CA . ALA A 1 180 ? 10.898 14.535 11.258 1.00 53.84 180 ALA A CA 1
ATOM 1383 C C . ALA A 1 180 ? 11.350 13.158 10.734 1.00 53.84 180 ALA A C 1
ATOM 1385 O O . ALA A 1 180 ? 12.153 12.510 11.387 1.00 53.84 180 ALA A O 1
ATOM 1386 N N . ILE A 1 181 ? 10.859 12.720 9.567 1.00 54.16 181 ILE A N 1
ATOM 1387 C CA . ILE A 1 181 ? 11.235 11.438 8.939 1.00 54.16 181 ILE A CA 1
ATOM 1388 C C . ILE A 1 181 ? 12.409 11.628 7.949 1.00 54.16 181 ILE A C 1
ATOM 1390 O O . ILE A 1 181 ? 12.987 10.661 7.467 1.00 54.16 181 ILE A O 1
ATOM 1394 N N . ARG A 1 182 ? 12.775 12.877 7.616 1.00 48.84 182 ARG A N 1
ATOM 1395 C CA . ARG A 1 182 ? 13.817 13.200 6.619 1.00 48.84 182 ARG A CA 1
ATOM 1396 C C . ARG A 1 182 ? 15.229 13.358 7.205 1.00 48.84 182 ARG A C 1
ATOM 1398 O O . ARG A 1 182 ? 16.152 13.585 6.425 1.00 48.84 182 ARG A O 1
ATOM 1405 N N . GLU A 1 183 ? 15.375 13.319 8.529 1.00 35.88 183 GLU A N 1
ATOM 1406 C CA . GLU A 1 183 ? 16.642 13.470 9.273 1.00 35.88 183 GLU A CA 1
ATOM 1407 C C . GLU A 1 183 ? 17.107 12.116 9.820 1.00 35.88 183 GLU A C 1
ATOM 1409 O O . GLU A 1 183 ? 18.331 11.861 9.754 1.00 35.88 183 GLU A O 1
#

pLDDT: mean 85.16, std 18.96, range [35.75, 98.69]

Nearest PDB structures (foldseek):
  7e2b-assembly1_A  TM=8.627E-01  e=3.499E-08  Pyrococcus furiosus DSM 3638
  5vug-assembly1_A-2  TM=8.166E-01  e=2.083E-08  Mycobacterium tuberculosis H37Rv
  5t9b-assembly1_G  TM=8.254E-01  e=8.671E-08  Bacillus subtilis subsp. subtilis str. 168
  4oec-assembly4_D  TM=8.468E-01  e=1.279E-07  Thermococcus kodakarensis KOD1
  5t91-assembly1_A  TM=8.081E-01  e=1.199E-07  Bacillus subtilis subsp. subtilis str. 168

Secondary structure (DSSP, 8-state):
-PPP---------GGGSS---TT---SSPP-TT-HHHHHTTSS--EEGGGS--BTTB-TTSHHHHHHHHHTT-SEEEEEEEE-TTS-EEE--SS-HHHHSS--S-GGGS-HHHHTTSBSTTSS-BPPBHHHHHHHHHHHT-EEEEEE-S---HHHHHHHHHHHHHTT-TTTEEEE-S-GGG--

Radius of gyration: 21.48 Å; Cα contacts (8 Å, |Δi|>4): 341; chains: 1; bounding box: 47×27×86 Å

Solvent-accessible surface area (backbone atoms only — not comparable to full-atom values): 10226 Å² total; per-residue (Å²): 139,86,84,82,82,80,83,82,82,80,81,72,65,72,80,76,73,57,72,82,77,71,42,72,51,83,62,56,60,43,32,80,89,36,68,68,51,48,66,76,38,73,79,74,42,63,26,62,43,17,22,53,67,50,97,85,26,53,67,31,20,66,66,4,39,53,44,24,48,74,69,16,32,39,23,28,25,38,30,31,33,38,21,54,76,30,44,56,32,28,46,62,98,65,57,37,45,76,40,49,72,36,85,71,56,65,52,76,37,46,58,82,62,52,51,68,37,39,37,69,89,41,90,52,33,44,32,44,45,58,58,50,45,45,50,29,53,75,59,20,32,17,40,33,40,33,47,77,49,88,64,57,74,61,21,58,48,47,52,51,48,44,38,53,75,48,67,35,68,53,24,51,46,79,49,64,89,51,69,86,80,76,116

Sequence (183 aa):
MRFSIGFLVLLVPISVLNPPAFGQGSGELIAFSNPESLASRTPILIAHRGGVITATVPECSLAAIRLAGQDGYDMVELDIQATKDNLAVVFHDRNLEEDAGKKGRVSDYDRDELIQWPLLGTEEKIPTLEQALSLCREIGLGVMLDFKTEGAENYYRHVHDAIRDAGLHESTITIT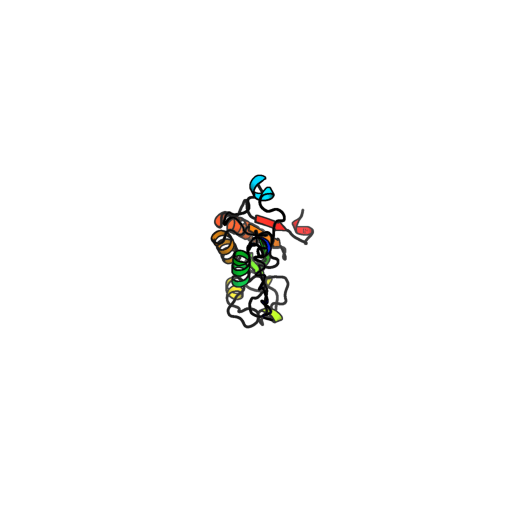SRKAIRE

Foldseek 3Di:
DDDDDDDDDPPDPCVVVDDPPQQPQVLAAQFQVDPVSPVVRVPQFEAEQQADDDLQRHGQWLVRVVVRLVSRHNAYEFEWDQALVLFIWTDDPDACCQFFVDHDDRNVHDPVVQQCTHTNPYPTGTGGLLSSLLSCLVSRHFYEYEYPDDTDPVNVVNNVVSCVVSVRPRRYHYDYPDPVVVD